Protein 3G87 (pdb70)

InterPro domains:
  IPR001227 Acyl transferase domain superfamily [G3DSA:3.40.366.10] (5-254)
  IPR004410 Malonyl CoA-acyl carrier protein transacylase, FabD-type [TIGR00128] (4-285)
  IPR014043 Acyl transferase domain [PF00698] (4-260)
  IPR014043 Acyl transferase domain [SM00827] (6-341)
  IPR016035 Acyl transferase/acyl hydrolase/lysophospholipase [SSF52151] (4-289)
  IPR016036 Malonyl-CoA ACP transacylase, ACP-binding [SSF55048] (122-188)
  IPR050858 Malonyl CoA-ACP Transacylase/Polyketide Synthase FabD [PTHR42681] (3-287)

B-factor: mean 25.16, std 8.95, range [5.65, 63.91]

Solvent-accessible surface area: 12471 Å² total; per-residue (Å²): 93,142,10,9,0,0,1,0,0,6,69,55,8,41,41,131,40,2,17,24,81,32,1,99,115,25,55,112,38,14,60,63,0,44,89,48,30,68,62,51,0,83,34,7,0,35,72,10,79,161,110,15,9,44,129,18,46,37,3,2,1,0,1,0,0,3,0,0,0,30,25,52,14,57,39,114,97,49,59,69,101,10,56,6,0,0,0,19,13,2,0,0,0,1,0,0,14,11,1,48,2,19,82,12,60,30,0,0,96,0,0,32,87,3,0,64,21,9,22,98,23,163,114,8,0,5,0,30,1,34,72,4,44,76,122,89,0,68,129,20,5,111,107,97,46,13,116,43,11,54,8,0,17,19,16,0,46,18,54,5,5,0,0,0,22,34,99,11,0,47,150,0,81,81,35,4,88,97,143,64,14,161,26,119,108,43,128,32,54,1,1,6,8,12,99,89,3,115,94,11,3,106,44,0,32,60,45,4,155,93,53,107,30,54,72,28,88,37,59,0,0,6,1,38,46,0,116,50,17,112,112,65,111,4,42,81,12,1,6,82,1,2,8,23,53,1,74,0,4,61,0,0,88,53,0,26,52,33,2,72,142,128,70,68,51,10,58,32,25,26,7,15,66,44,66,57,3,67,140,16,9,116,21,0,102,152,50,36,139,149

CATH classification: 3.40.366.10 (+1 more: 3.30.70.250)

Organism: Burkholderia pseudomallei (strain 1710b) (NCBI:txid320372)

Secondary structure (DSSP, 8-state):
--EEEEEE--TT---TT-STTHHHHTHHHHHHHHHHHSS-HHIIIII-TT--TTSHHHHHHHHHHHHHHHHHHHHHHH----SEEEE-TTHHHHHHHHTTSS-HHHHHHHHHHHHHHHHH--SEEEEEEES--HHHHHHHHHHTT-TT-EEEEEEETTEEEEEEEHHHHHHHGGGS-SSS-EEEE-S-SS-TTSGGGHHHHHHHHHHHTTS-PPPPSS-EE-TTTSSB--TT-HHHHHHHGGGS-B-HHHHHHHHHHHHHHTT--EEEEE-SSSSHHHHHHHHHHHSS--

Sequence (290 aa):
SMLNTFMFPGQGSQAKGMGGALFDRFADLTAQADAVLGYSIRALCVDDPRDELGRTQFTQPALYVVNALTYYAKCEDSGETPDFLAGHSLGEFNALLAAGCFDFETGLKLVARRAELMSQARDGAMAAIVNASREQIERTLDEHGLVDTAIANDNTPSQLVISGPAHEIARAEALFQHDRVRYLRLNTSGAFHSKFMRPAQQAFAAHLQSFRLADPAIPVISNVSARPYENGRVSEGLAQQIASPVRWCESIRYLLALAAERGEAIEFTELGHGDVLTRLVHTIRRQTPA

Nearest PDB structures (foldseek):
  3g87-assembly1_A  TM=1.003E+00  e=5.603E-61  Burkholderia pseudomallei 1710b
  3rgi-assembly1_A  TM=9.747E-01  e=1.033E-39  Sorangium cellulosum
  5zk4-assembly2_B  TM=9.556E-01  e=1.161E-39  Sorangium cellulosum
  7agt-assembly2_B  TM=8.453E-01  e=8.637E-20  Mycobacterium tuberculosis variant bovis AF2122/97
  7agr-assembly1_A  TM=8.704E-01  e=2.618E-19  Mycobacterium tuberculosis variant bovis AF2122/97

Structure (mmCIF, N/CA/C/O backbone):
data_3G87
#
_entry.id   3G87
#
_cell.length_a   57.495
_cell.length_b   69.196
_cell.length_c   83.202
_cell.angle_alpha   90.000
_cell.angle_beta   90.000
_cell.angle_gamma   90.000
#
_symmetry.space_group_name_H-M   'P 21 21 21'
#
loop_
_entity.id
_entity.type
_entity.pdbx_description
1 polymer 'Malonyl CoA-acyl carrier protein transacylase'
2 water water
#
loop_
_atom_site.group_PDB
_atom_site.id
_atom_site.type_symbol
_atom_site.label_atom_id
_atom_site.label_alt_id
_atom_site.label_comp_id
_atom_site.label_asym_id
_atom_site.label_entity_id
_atom_site.label_seq_id
_atom_site.pdbx_PDB_ins_code
_atom_site.Cartn_x
_atom_site.Cartn_y
_atom_site.Cartn_z
_atom_site.occupancy
_atom_site.B_iso_or_equiv
_atom_site.auth_seq_id
_atom_site.auth_comp_id
_atom_site.auth_asym_id
_atom_site.auth_atom_id
_atom_site.pdbx_PDB_model_num
ATOM 1 N N . SER A 1 4 ? 52.833 48.403 18.671 1.00 39.28 4 SER A N 1
ATOM 2 C CA . SER A 1 4 ? 52.441 46.990 18.471 1.00 39.28 4 SER A CA 1
ATOM 3 C C . SER A 1 4 ? 51.375 46.690 19.524 1.00 38.83 4 SER A C 1
ATOM 4 O O . SER A 1 4 ? 50.234 47.013 19.282 1.00 39.48 4 SER A O 1
ATOM 7 N N . MET A 1 5 ? 51.729 46.122 20.689 1.00 38.03 5 MET A N 1
ATOM 8 C CA . MET A 1 5 ? 50.800 46.008 21.877 1.00 36.54 5 MET A CA 1
ATOM 9 C C . MET A 1 5 ? 49.698 44.930 21.679 1.00 33.52 5 MET A C 1
ATOM 10 O O . MET A 1 5 ? 50.027 43.753 21.713 1.00 33.44 5 MET A O 1
ATOM 15 N N . LEU A 1 6 ? 48.434 45.294 21.473 1.00 29.96 6 LEU A N 1
ATOM 16 C CA . LEU A 1 6 ? 47.402 44.286 21.120 1.00 26.65 6 LEU A CA 1
ATOM 17 C C . LEU A 1 6 ? 47.717 43.708 19.759 1.00 25.52 6 LEU A C 1
ATOM 18 O O . LEU A 1 6 ? 48.020 44.462 18.854 1.00 25.87 6 LEU A O 1
ATOM 23 N N . ASN A 1 7 ? 47.645 42.383 19.600 1.00 24.34 7 ASN A N 1
ATOM 24 C CA . ASN A 1 7 ? 48.025 41.727 18.336 1.00 21.91 7 ASN A CA 1
ATOM 25 C C . ASN A 1 7 ? 46.841 41.013 17.642 1.00 20.85 7 ASN A C 1
ATOM 26 O O . ASN A 1 7 ? 46.184 40.161 18.246 1.00 20.28 7 ASN A O 1
ATOM 31 N N . THR A 1 8 ? 46.610 41.353 16.401 1.00 18.55 8 THR A N 1
ATOM 32 C CA . THR A 1 8 ? 45.650 40.705 15.552 1.00 17.94 8 THR A CA 1
ATOM 33 C C . THR A 1 8 ? 46.284 39.744 14.560 1.00 17.22 8 THR A C 1
ATOM 34 O O . THR A 1 8 ? 47.034 40.130 13.772 1.00 16.35 8 THR A O 1
ATOM 38 N N . PHE A 1 9 ? 45.962 38.483 14.644 1.00 16.58 9 PHE A N 1
ATOM 39 C CA . PHE A 1 9 ? 46.340 37.529 13.629 1.00 16.39 9 PHE A CA 1
ATOM 40 C C . PHE A 1 9 ? 45.270 37.515 12.534 1.00 16.12 9 PHE A C 1
ATOM 41 O O . PHE A 1 9 ? 44.113 37.457 12.793 1.00 15.86 9 PHE A O 1
ATOM 49 N N . MET A 1 10 ? 45.723 37.615 11.307 1.00 15.26 10 MET A N 1
ATOM 50 C CA . MET A 1 10 ? 44.913 37.696 10.126 1.00 14.96 10 MET A CA 1
ATOM 51 C C . MET A 1 10 ? 45.322 36.733 9.020 1.00 14.80 10 MET A C 1
ATOM 52 O O . MET A 1 10 ? 46.454 36.519 8.800 1.00 15.17 10 MET A O 1
ATOM 57 N N . PHE A 1 11 ? 44.352 36.127 8.380 1.00 14.54 11 PHE A N 1
ATOM 58 C CA . PHE A 1 11 ? 44.540 35.056 7.412 1.00 14.18 11 PHE A CA 1
ATOM 59 C C . PHE A 1 11 ? 43.964 35.373 6.046 1.00 14.74 11 PHE A C 1
ATOM 60 O O . PHE A 1 11 ? 42.860 35.720 5.950 1.00 15.57 11 PHE A O 1
ATOM 68 N N . PRO A 1 12 ? 44.776 35.255 5.013 1.00 14.68 12 PRO A N 1
ATOM 69 C CA . PRO A 1 12 ? 44.369 35.579 3.666 1.00 14.17 12 PRO A CA 1
ATOM 70 C C . PRO A 1 12 ? 43.409 34.571 3.032 1.00 15.05 12 PRO A C 1
ATOM 71 O O . PRO A 1 12 ? 43.290 33.485 3.450 1.00 15.49 12 PRO A O 1
ATOM 75 N N . GLY A 1 13 ? 42.706 35.037 2.037 1.00 15.49 13 GLY A N 1
ATOM 76 C CA . GLY A 1 13 ? 41.829 34.273 1.199 1.00 15.42 13 GLY A CA 1
ATOM 77 C C . GLY A 1 13 ? 42.191 34.167 -0.266 1.00 16.42 13 GLY A C 1
ATOM 78 O O . GLY A 1 13 ? 43.282 34.372 -0.672 1.00 12.84 13 GLY A O 1
ATOM 79 N N . GLN A 1 14 ? 41.188 33.845 -1.050 1.00 17.61 14 GLN A N 1
ATOM 80 C CA . GLN A 1 14 ? 41.304 33.614 -2.483 1.00 20.14 14 GLN A CA 1
ATOM 81 C C . GLN A 1 14 ? 41.985 34.753 -3.221 1.00 20.21 14 GLN A C 1
ATOM 82 O O . GLN A 1 14 ? 41.672 35.891 -3.034 1.00 19.28 14 GLN A O 1
ATOM 88 N N . GLY A 1 15 ? 42.934 34.389 -4.050 1.00 20.17 15 GLY A N 1
ATOM 89 C CA . GLY A 1 15 ? 43.782 35.320 -4.714 1.00 20.35 15 GLY A CA 1
ATOM 90 C C . GLY A 1 15 ? 45.166 35.423 -4.192 1.00 20.85 15 GLY A C 1
ATOM 91 O O . GLY A 1 15 ? 45.991 35.922 -4.856 1.00 21.30 15 GLY A O 1
ATOM 92 N N . SER A 1 16 ? 45.407 34.977 -2.984 1.00 20.20 16 SER A N 1
ATOM 93 C CA . SER A 1 16 ? 46.728 35.090 -2.390 1.00 20.28 16 SER A CA 1
ATOM 94 C C . SER A 1 16 ? 47.574 33.859 -2.593 1.00 19.51 16 SER A C 1
ATOM 95 O O . SER A 1 16 ? 48.718 33.868 -2.303 1.00 19.79 16 SER A O 1
ATOM 98 N N . GLN A 1 17 ? 46.972 32.809 -3.090 1.00 19.42 17 GLN A N 1
ATOM 99 C CA . GLN A 1 17 ? 47.682 31.518 -3.257 1.00 18.83 17 GLN A CA 1
ATOM 100 C C . GLN A 1 17 ? 48.646 31.621 -4.435 1.00 19.00 17 GLN A C 1
ATOM 101 O O . GLN A 1 17 ? 48.449 32.444 -5.320 1.00 20.14 17 GLN A O 1
ATOM 107 N N . ALA A 1 18 ? 49.671 30.782 -4.457 1.00 18.16 18 ALA A N 1
ATOM 108 C CA . ALA A 1 18 ? 50.685 30.794 -5.519 1.00 17.83 18 ALA A CA 1
ATOM 109 C C . ALA A 1 18 ? 51.434 29.476 -5.407 1.00 18.38 18 ALA A C 1
ATOM 110 O O . ALA A 1 18 ? 51.680 28.984 -4.294 1.00 18.39 18 ALA A O 1
ATOM 112 N N . LYS A 1 19 ? 51.847 28.919 -6.528 1.00 18.97 19 LYS A N 1
ATOM 113 C CA . LYS A 1 19 ? 52.609 27.675 -6.507 1.00 19.81 19 LYS A CA 1
ATOM 114 C C . LYS A 1 19 ? 53.880 27.950 -5.667 1.00 19.85 19 LYS A C 1
ATOM 115 O O . LYS A 1 19 ? 54.561 28.944 -5.911 1.00 21.29 19 LYS A O 1
ATOM 121 N N . GLY A 1 20 ? 54.179 27.093 -4.694 1.00 19.09 20 GLY A N 1
ATOM 122 C CA . GLY A 1 20 ? 55.383 27.210 -3.872 1.00 17.84 20 GLY A CA 1
ATOM 123 C C . GLY A 1 20 ? 54.979 27.537 -2.432 1.00 19.00 20 GLY A C 1
ATOM 124 O O . GLY A 1 20 ? 55.786 27.400 -1.500 1.00 19.13 20 GLY A O 1
ATOM 125 N N . MET A 1 21 ? 53.715 27.927 -2.237 1.00 18.08 21 MET A N 1
ATOM 126 C CA . MET A 1 21 ? 53.193 28.241 -0.911 1.00 18.08 21 MET A CA 1
ATOM 127 C C . MET A 1 21 ? 53.293 27.034 0.045 1.00 18.18 21 MET A C 1
ATOM 128 O O . MET A 1 21 ? 53.125 25.858 -0.356 1.00 18.19 21 MET A O 1
ATOM 133 N N . GLY A 1 22 ? 53.504 27.317 1.290 1.00 17.93 22 GLY A N 1
ATOM 134 C CA . GLY A 1 22 ? 53.707 26.263 2.232 1.00 20.44 22 GLY A CA 1
ATOM 135 C C . GLY A 1 22 ? 55.148 25.877 2.367 1.00 20.40 22 GLY A C 1
ATOM 136 O O . GLY A 1 22 ? 55.697 26.127 3.347 1.00 21.30 22 GLY A O 1
ATOM 137 N N . GLY A 1 23 ? 55.727 25.263 1.358 1.00 21.01 23 GLY A N 1
ATOM 138 C CA . GLY A 1 23 ? 57.136 24.954 1.352 1.00 21.71 23 GLY A CA 1
ATOM 139 C C . GLY A 1 23 ? 57.532 23.875 2.323 1.00 22.06 23 GLY A C 1
ATOM 140 O O . GLY A 1 23 ? 57.001 22.834 2.300 1.00 20.80 23 GLY A O 1
ATOM 141 N N . ALA A 1 24 ? 58.445 24.183 3.208 1.00 22.60 24 ALA A N 1
ATOM 142 C CA . ALA A 1 24 ? 58.963 23.221 4.141 1.00 23.06 24 ALA A CA 1
ATOM 143 C C . ALA A 1 24 ? 58.085 23.007 5.344 1.00 23.40 24 ALA A C 1
ATOM 144 O O . ALA A 1 24 ? 58.235 22.060 6.031 1.00 23.26 24 ALA A O 1
ATOM 146 N N . LEU A 1 25 ? 57.127 23.895 5.547 1.00 23.15 25 LEU A N 1
ATOM 147 C CA . LEU A 1 25 ? 56.097 23.711 6.539 1.00 22.12 25 LEU A CA 1
ATOM 148 C C . LEU A 1 25 ? 55.368 22.407 6.448 1.00 21.48 25 LEU A C 1
ATOM 149 O O . LEU A 1 25 ? 54.944 21.929 7.421 1.00 22.30 25 LEU A O 1
ATOM 154 N N . PHE A 1 26 ? 55.203 21.857 5.269 1.00 19.94 26 PHE A N 1
ATOM 155 C CA . PHE A 1 26 ? 54.492 20.609 5.117 1.00 20.32 26 PHE A CA 1
ATOM 156 C C . PHE A 1 26 ? 55.146 19.427 5.781 1.00 20.65 26 PHE A C 1
ATOM 157 O O . PHE A 1 26 ? 54.510 18.659 6.361 1.00 21.95 26 PHE A O 1
ATOM 165 N N . ASP A 1 27 ? 56.426 19.290 5.629 1.00 20.97 27 ASP A N 1
ATOM 166 C CA . ASP A 1 27 ? 57.208 18.256 6.298 1.00 22.20 27 ASP A CA 1
ATOM 167 C C . ASP A 1 27 ? 57.436 18.592 7.774 1.00 22.81 27 ASP A C 1
ATOM 168 O O . ASP A 1 27 ? 57.474 17.675 8.587 1.00 24.54 27 ASP A O 1
ATOM 173 N N . ARG A 1 28 ? 57.610 19.877 8.128 1.00 21.53 28 ARG A N 1
ATOM 174 C CA . ARG A 1 28 ? 57.695 20.242 9.533 1.00 21.12 28 ARG A CA 1
ATOM 175 C C . ARG A 1 28 ? 56.483 19.738 10.279 1.00 20.56 28 ARG A C 1
ATOM 176 O O . ARG A 1 28 ? 56.623 19.224 11.393 1.00 21.10 28 ARG A O 1
ATOM 184 N N . PHE A 1 29 ? 55.308 19.857 9.656 1.00 19.50 29 PHE A N 1
ATOM 185 C CA . PHE A 1 29 ? 54.034 19.450 10.264 1.00 19.72 29 PHE A CA 1
ATOM 186 C C . PHE A 1 29 ? 53.541 18.181 9.593 1.00 19.99 29 PHE A C 1
ATOM 187 O O . PHE A 1 29 ? 52.390 18.066 9.189 1.00 21.06 29 PHE A O 1
ATOM 195 N N . ALA A 1 30 ? 54.438 17.207 9.512 1.00 19.87 30 ALA A N 1
ATOM 196 C CA . ALA A 1 30 ? 54.219 16.008 8.720 1.00 19.93 30 ALA A CA 1
ATOM 197 C C . ALA A 1 30 ? 52.928 15.306 9.102 1.00 19.69 30 ALA A C 1
ATOM 198 O O . ALA A 1 30 ? 52.264 14.782 8.231 1.00 18.57 30 ALA A O 1
ATOM 200 N N . ASP A 1 31 ? 52.582 15.287 10.391 1.00 20.74 31 ASP A N 1
ATOM 201 C CA . ASP A 1 31 ? 51.306 14.665 10.837 1.00 22.64 31 ASP A CA 1
ATOM 202 C C . ASP A 1 31 ? 50.035 15.458 10.426 1.00 22.03 31 ASP A C 1
ATOM 203 O O . ASP A 1 31 ? 49.082 14.861 9.951 1.00 23.74 31 ASP A O 1
ATOM 208 N N . LEU A 1 32 ? 50.022 16.782 10.597 1.00 21.09 32 LEU A N 1
ATOM 209 C CA . LEU A 1 32 ? 48.931 17.606 10.095 1.00 20.76 32 LEU A CA 1
ATOM 210 C C . LEU A 1 32 ? 48.806 17.366 8.589 1.00 20.55 32 LEU A C 1
ATOM 211 O O . LEU A 1 32 ? 47.718 17.074 8.104 1.00 21.29 32 LEU A O 1
ATOM 216 N N . THR A 1 33 ? 49.931 17.397 7.861 1.00 19.64 33 THR A N 1
ATOM 217 C CA . THR A 1 33 ? 49.898 17.136 6.423 1.00 18.96 33 THR A CA 1
ATOM 218 C C . THR A 1 33 ? 49.246 15.806 6.044 1.00 19.60 33 THR A C 1
ATOM 219 O O . THR A 1 33 ? 48.375 15.769 5.160 1.00 20.50 33 THR A O 1
ATOM 223 N N . ALA A 1 34 ? 49.616 14.721 6.720 1.00 19.78 34 ALA A N 1
ATOM 224 C CA . ALA A 1 34 ? 48.999 13.420 6.451 1.00 20.47 34 ALA A CA 1
ATOM 225 C C . ALA A 1 34 ? 47.528 13.446 6.811 1.00 21.13 34 ALA A C 1
ATOM 226 O O . ALA A 1 34 ? 46.731 12.808 6.118 1.00 21.41 34 ALA A O 1
ATOM 228 N N . GLN A 1 35 ? 47.163 14.157 7.892 1.00 21.02 35 GLN A N 1
ATOM 229 C CA . GLN A 1 35 ? 45.750 14.317 8.209 1.00 21.76 35 GLN A CA 1
ATOM 230 C C . GLN A 1 35 ? 45.005 15.013 7.073 1.00 21.54 35 GLN A C 1
ATOM 231 O O . GLN A 1 35 ? 43.850 14.692 6.793 1.00 21.36 35 GLN A O 1
ATOM 237 N N . ALA A 1 36 ? 45.652 15.993 6.450 1.00 21.08 36 ALA A N 1
ATOM 238 C CA . ALA A 1 36 ? 44.988 16.756 5.397 1.00 20.83 36 ALA A CA 1
ATOM 239 C C . ALA A 1 36 ? 44.864 15.889 4.139 1.00 21.02 36 ALA A C 1
ATOM 240 O O . ALA A 1 36 ? 43.800 15.877 3.532 1.00 20.10 36 ALA A O 1
ATOM 242 N N . ASP A 1 37 ? 45.929 15.162 3.750 1.00 21.87 37 ASP A N 1
ATOM 243 C CA . ASP A 1 37 ? 45.791 14.242 2.599 1.00 22.78 37 ASP A CA 1
ATOM 244 C C . ASP A 1 37 ? 44.678 13.231 2.841 1.00 22.66 37 ASP A C 1
ATOM 245 O O . ASP A 1 37 ? 43.959 12.883 1.909 1.00 23.75 37 ASP A O 1
ATOM 250 N N . ALA A 1 38 ? 44.515 12.733 4.063 1.00 22.08 38 ALA A N 1
ATOM 251 C CA . ALA A 1 38 ? 43.458 11.723 4.244 1.00 21.97 38 ALA A CA 1
ATOM 252 C C . ALA A 1 38 ? 42.050 12.318 4.139 1.00 22.73 38 ALA A C 1
ATOM 253 O O . ALA A 1 38 ? 41.100 11.620 3.765 1.00 22.86 38 ALA A O 1
ATOM 255 N N . VAL A 1 39 ? 41.898 13.610 4.464 1.00 22.65 39 VAL A N 1
ATOM 256 C CA . VAL A 1 39 ? 40.585 14.225 4.461 1.00 22.74 39 VAL A CA 1
ATOM 257 C C . VAL A 1 39 ? 40.183 14.517 3.010 1.00 23.58 39 VAL A C 1
ATOM 258 O O . VAL A 1 39 ? 39.023 14.339 2.573 1.00 22.63 39 VAL A O 1
ATOM 262 N N . LEU A 1 40 ? 41.199 14.924 2.256 1.00 23.87 40 LEU A N 1
ATOM 263 C CA . LEU A 1 40 ? 41.054 15.468 0.935 1.00 23.98 40 LEU A CA 1
ATOM 264 C C . LEU A 1 40 ? 41.148 14.404 -0.157 1.00 24.56 40 LEU A C 1
ATOM 265 O O . LEU A 1 40 ? 40.496 14.540 -1.211 1.00 24.91 40 LEU A O 1
ATOM 270 N N . GLY A 1 41 ? 41.922 13.344 0.095 1.00 23.25 41 GLY A N 1
ATOM 271 C CA . GLY A 1 41 ? 42.074 12.280 -0.882 1.00 24.09 41 GLY A CA 1
ATOM 272 C C . GLY A 1 41 ? 43.093 12.635 -1.960 1.00 24.06 41 GLY A C 1
ATOM 273 O O . GLY A 1 41 ? 43.116 12.016 -3.011 1.00 24.40 41 GLY A O 1
ATOM 274 N N . TYR A 1 42 ? 43.964 13.615 -1.697 1.00 23.19 42 TYR A N 1
ATOM 275 C CA . TYR A 1 42 ? 45.096 13.905 -2.588 1.00 21.62 42 TYR A CA 1
ATOM 276 C C . TYR A 1 42 ? 46.196 14.576 -1.790 1.00 22.03 42 TYR A C 1
ATOM 277 O O . TYR A 1 42 ? 45.987 14.930 -0.617 1.00 23.37 42 TYR A O 1
ATOM 286 N N . SER A 1 43 ? 47.370 14.761 -2.383 1.00 20.61 43 SER A N 1
ATOM 287 C CA . SER A 1 43 ? 48.473 15.335 -1.627 1.00 19.14 43 SER A CA 1
ATOM 288 C C . SER A 1 43 ? 48.338 16.847 -1.565 1.00 18.08 43 SER A C 1
ATOM 289 O O . SER A 1 43 ? 48.330 17.503 -2.589 1.00 17.75 43 SER A O 1
ATOM 292 N N . ILE A 1 44 ? 48.220 17.390 -0.363 1.00 17.00 44 ILE A N 1
ATOM 293 C CA . ILE A 1 44 ? 48.103 18.810 -0.193 1.00 16.05 44 ILE A CA 1
ATOM 294 C C . ILE A 1 44 ? 49.438 19.487 -0.545 1.00 16.55 44 ILE A C 1
ATOM 295 O O . ILE A 1 44 ? 49.480 20.624 -1.044 1.00 15.67 44 ILE A O 1
ATOM 300 N N . ARG A 1 45 ? 50.542 18.768 -0.297 1.00 17.00 45 ARG A N 1
ATOM 301 C CA . ARG A 1 45 ? 51.873 19.357 -0.487 1.00 16.98 45 ARG A CA 1
ATOM 302 C C . ARG A 1 45 ? 52.153 19.484 -1.971 1.00 17.20 45 ARG A C 1
ATOM 303 O O . ARG A 1 45 ? 52.710 20.481 -2.406 1.00 16.75 45 ARG A O 1
ATOM 311 N N . ALA A 1 46 ? 51.790 18.448 -2.731 1.00 18.19 46 ALA A N 1
ATOM 312 C CA . ALA A 1 46 ? 51.967 18.449 -4.170 1.00 18.41 46 ALA A CA 1
ATOM 313 C C . ALA A 1 46 ? 51.156 19.607 -4.767 1.00 18.81 46 ALA A C 1
ATOM 314 O O . ALA A 1 46 ? 51.675 20.374 -5.569 1.00 19.44 46 ALA A O 1
ATOM 316 N N . LEU A 1 47 ? 49.900 19.745 -4.362 1.00 18.23 47 LEU A N 1
ATOM 317 C CA . LEU A 1 47 ? 49.021 20.763 -4.943 1.00 17.78 47 LEU A CA 1
ATOM 318 C C . LEU A 1 47 ? 49.638 22.139 -4.713 1.00 18.49 47 LEU A C 1
ATOM 319 O O . LEU A 1 47 ? 49.663 22.990 -5.629 1.00 18.48 47 LEU A O 1
ATOM 324 N N . CYS A 1 48 ? 50.158 22.344 -3.487 1.00 19.17 48 CYS A N 1
ATOM 325 C CA . CYS A 1 48 ? 50.756 23.637 -3.066 1.00 19.53 48 CYS A CA 1
ATOM 326 C C . CYS A 1 48 ? 52.169 24.011 -3.603 1.00 20.40 48 CYS A C 1
ATOM 327 O O . CYS A 1 48 ? 52.416 25.177 -4.095 1.00 19.74 48 CYS A O 1
ATOM 330 N N . VAL A 1 49 ? 53.095 23.048 -3.502 1.00 21.93 49 VAL A N 1
ATOM 331 C CA . VAL A 1 49 ? 54.511 23.295 -3.833 1.00 22.86 49 VAL A CA 1
ATOM 332 C C . VAL A 1 49 ? 54.741 23.115 -5.336 1.00 24.23 49 VAL A C 1
ATOM 333 O O . VAL A 1 49 ? 55.318 23.999 -5.973 1.00 24.88 49 VAL A O 1
ATOM 337 N N . ASP A 1 50 ? 54.235 22.020 -5.898 1.00 24.27 50 ASP A N 1
ATOM 338 C CA . ASP A 1 50 ? 54.457 21.684 -7.304 1.00 26.21 50 ASP A CA 1
ATOM 339 C C . ASP A 1 50 ? 53.313 22.113 -8.251 1.00 27.35 50 ASP A C 1
ATOM 340 O O . ASP A 1 50 ? 53.584 22.472 -9.401 1.00 27.63 50 ASP A O 1
ATOM 345 N N . ASP A 1 51 ? 52.052 22.059 -7.783 1.00 27.64 51 ASP A N 1
ATOM 346 C CA . ASP A 1 51 ? 50.860 22.294 -8.608 1.00 28.39 51 ASP A CA 1
ATOM 347 C C . ASP A 1 51 ? 50.886 21.741 -10.049 1.00 29.53 51 ASP A C 1
ATOM 348 O O . ASP A 1 51 ? 50.680 22.504 -10.986 1.00 29.17 51 ASP A O 1
ATOM 353 N N . PRO A 1 52 ? 51.059 20.459 -10.238 1.00 30.14 52 PRO A N 1
ATOM 354 C CA . PRO A 1 52 ? 51.212 19.895 -11.556 1.00 31.06 52 PRO A CA 1
ATOM 355 C C . PRO A 1 52 ? 50.079 20.040 -12.552 1.00 30.73 52 PRO A C 1
ATOM 356 O O . PRO A 1 52 ? 50.385 20.185 -13.661 1.00 30.04 52 PRO A O 1
ATOM 360 N N . ARG A 1 53 ? 48.830 20.034 -12.146 1.00 30.22 53 ARG A N 1
ATOM 361 C CA . ARG A 1 53 ? 47.719 20.186 -13.036 1.00 30.11 53 ARG A CA 1
ATOM 362 C C . ARG A 1 53 ? 47.159 21.596 -13.014 1.00 30.31 53 ARG A C 1
ATOM 363 O O . ARG A 1 53 ? 46.074 21.834 -13.426 1.00 29.92 53 ARG A O 1
ATOM 371 N N . ASP A 1 54 ? 47.947 22.524 -12.524 1.00 30.33 54 ASP A N 1
ATOM 372 C CA . ASP A 1 54 ? 47.558 23.896 -12.487 1.00 30.30 54 ASP A CA 1
ATOM 373 C C . ASP A 1 54 ? 46.170 24.103 -11.906 1.00 29.34 54 ASP A C 1
ATOM 374 O O . ASP A 1 54 ? 45.317 24.660 -12.496 1.00 28.99 54 ASP A O 1
ATOM 379 N N . GLU A 1 55 ? 46.016 23.609 -10.698 1.00 29.24 55 GLU A N 1
ATOM 380 C CA . GLU A 1 55 ? 44.771 23.462 -9.987 1.00 28.89 55 GLU A CA 1
ATOM 381 C C . GLU A 1 55 ? 44.542 24.524 -8.952 1.00 27.66 55 GLU A C 1
ATOM 382 O O . GLU A 1 55 ? 43.442 24.747 -8.590 1.00 28.21 55 GLU A O 1
ATOM 388 N N . LEU A 1 56 ? 45.594 25.183 -8.511 1.00 26.38 56 LEU A N 1
ATOM 389 C CA . LEU A 1 56 ? 45.533 26.166 -7.448 1.00 25.32 56 LEU A CA 1
ATOM 390 C C . LEU A 1 56 ? 44.507 27.279 -7.645 1.00 25.90 56 LEU A C 1
ATOM 391 O O . LEU A 1 56 ? 43.921 27.714 -6.713 1.00 26.10 56 LEU A O 1
ATOM 396 N N . GLY A 1 57 ? 44.281 27.695 -8.873 1.00 25.12 57 GLY A N 1
ATOM 397 C CA . GLY A 1 57 ? 43.292 28.718 -9.164 1.00 24.67 57 GLY A CA 1
ATOM 398 C C . GLY A 1 57 ? 41.811 28.309 -9.281 1.00 25.10 57 GLY A C 1
ATOM 399 O O . GLY A 1 57 ? 40.892 29.172 -9.462 1.00 24.46 57 GLY A O 1
ATOM 400 N N . ARG A 1 58 ? 41.540 27.007 -9.203 1.00 24.20 58 ARG A N 1
ATOM 401 C CA . ARG A 1 58 ? 40.139 26.541 -9.266 1.00 22.95 58 ARG A CA 1
ATOM 402 C C . ARG A 1 58 ? 39.636 26.375 -7.832 1.00 22.52 58 ARG A C 1
ATOM 403 O O . ARG A 1 58 ? 40.266 25.696 -7.039 1.00 23.44 58 ARG A O 1
ATOM 411 N N . THR A 1 59 ? 38.533 27.028 -7.484 1.00 22.07 59 THR A N 1
ATOM 412 C CA . THR A 1 59 ? 38.118 27.244 -6.066 1.00 21.09 59 THR A CA 1
ATOM 413 C C . THR A 1 59 ? 38.028 25.938 -5.230 1.00 20.01 59 THR A C 1
ATOM 414 O O . THR A 1 59 ? 38.212 25.954 -4.046 1.00 17.96 59 THR A O 1
ATOM 418 N N . GLN A 1 60 ? 37.776 24.794 -5.850 1.00 20.61 60 GLN A N 1
ATOM 419 C CA . GLN A 1 60 ? 37.635 23.589 -5.034 1.00 21.10 60 GLN A CA 1
ATOM 420 C C . GLN A 1 60 ? 38.988 23.191 -4.491 1.00 20.07 60 GLN A C 1
ATOM 421 O O . GLN A 1 60 ? 39.060 22.532 -3.501 1.00 19.66 60 GLN A O 1
ATOM 427 N N . PHE A 1 61 ? 40.056 23.665 -5.124 1.00 19.58 61 PHE A N 1
ATOM 428 C CA . PHE A 1 61 ? 41.425 23.394 -4.670 1.00 19.61 61 PHE A CA 1
ATOM 429 C C . PHE A 1 61 ? 42.065 24.601 -3.971 1.00 19.25 61 PHE A C 1
ATOM 430 O O . PHE A 1 61 ? 42.734 24.465 -2.953 1.00 20.13 61 PHE A O 1
ATOM 438 N N . THR A 1 62 ? 41.863 25.772 -4.487 1.00 18.17 62 THR A N 1
ATOM 439 C CA . THR A 1 62 ? 42.354 26.970 -3.847 1.00 18.02 62 THR A CA 1
ATOM 440 C C . THR A 1 62 ? 42.095 27.053 -2.348 1.00 17.34 62 THR A C 1
ATOM 441 O O . THR A 1 62 ? 42.930 27.453 -1.600 1.00 17.28 62 THR A O 1
ATOM 445 N N . GLN A 1 63 ? 40.896 26.672 -1.966 1.00 17.12 63 GLN A N 1
ATOM 446 C CA . GLN A 1 63 ? 40.388 26.842 -0.629 1.00 17.41 63 GLN A CA 1
ATOM 447 C C . GLN A 1 63 ? 41.035 25.934 0.416 1.00 17.87 63 GLN A C 1
ATOM 448 O O . GLN A 1 63 ? 41.477 26.425 1.415 1.00 19.07 63 GLN A O 1
ATOM 454 N N . PRO A 1 64 ? 41.133 24.639 0.137 1.00 17.65 64 PRO A N 1
ATOM 455 C CA . PRO A 1 64 ? 41.897 23.760 0.992 1.00 17.65 64 PRO A CA 1
ATOM 456 C C . PRO A 1 64 ? 43.349 24.116 1.033 1.00 17.11 64 PRO A C 1
ATOM 457 O O . PRO A 1 64 ? 43.886 24.003 2.069 1.00 16.98 64 PRO A O 1
ATOM 461 N N . ALA A 1 65 ? 43.916 24.556 -0.076 1.00 16.57 65 ALA A N 1
ATOM 462 C CA . ALA A 1 65 ? 45.307 25.037 -0.150 1.00 15.73 65 ALA A CA 1
ATOM 463 C C . ALA A 1 65 ? 45.570 26.198 0.781 1.00 15.02 65 ALA A C 1
ATOM 464 O O . ALA A 1 65 ? 46.503 26.167 1.574 1.00 14.85 65 ALA A O 1
ATOM 466 N N . LEU A 1 66 ? 44.755 27.234 0.677 1.00 14.72 66 LEU A N 1
ATOM 467 C CA . LEU A 1 66 ? 44.842 28.377 1.580 1.00 14.63 66 LEU A CA 1
ATOM 468 C C . LEU A 1 66 ? 44.742 27.986 3.039 1.00 14.79 66 LEU A C 1
ATOM 469 O O . LEU A 1 66 ? 45.606 28.350 3.843 1.00 15.08 66 LEU A O 1
ATOM 474 N N . TYR A 1 67 ? 43.711 27.218 3.365 1.00 15.04 67 TYR A N 1
ATOM 475 C CA . TYR A 1 67 ? 43.435 26.840 4.735 1.00 16.13 67 TYR A CA 1
ATOM 476 C C . TYR A 1 67 ? 44.621 26.147 5.374 1.00 16.61 67 TYR A C 1
ATOM 477 O O . TYR A 1 67 ? 45.000 26.480 6.503 1.00 16.82 67 TYR A O 1
ATOM 486 N N . VAL A 1 68 ? 45.187 25.171 4.675 1.00 16.07 68 VAL A N 1
ATOM 487 C CA . VAL A 1 68 ? 46.255 24.361 5.271 1.00 16.14 68 VAL A CA 1
ATOM 488 C C . VAL A 1 68 ? 47.529 25.199 5.378 1.00 16.48 68 VAL A C 1
ATOM 489 O O . VAL A 1 68 ? 48.227 25.188 6.403 1.00 16.51 68 VAL A O 1
ATOM 493 N N . VAL A 1 69 ? 47.820 25.966 4.329 1.00 15.69 69 VAL A N 1
ATOM 494 C CA . VAL A 1 69 ? 48.958 26.857 4.402 1.00 14.28 69 VAL A CA 1
ATOM 495 C C . VAL A 1 69 ? 48.775 27.924 5.483 1.00 15.35 69 VAL A C 1
ATOM 496 O O . VAL A 1 69 ? 49.705 28.156 6.316 1.00 15.48 69 VAL A O 1
ATOM 500 N N . ASN A 1 70 ? 47.603 28.541 5.540 1.00 14.57 70 ASN A N 1
ATOM 501 C CA . ASN A 1 70 ? 47.383 29.505 6.597 1.00 15.03 70 ASN A CA 1
ATOM 502 C C . ASN A 1 70 ? 47.587 28.830 7.957 1.00 15.66 70 ASN A C 1
ATOM 503 O O . ASN A 1 70 ? 48.247 29.377 8.829 1.00 16.92 70 ASN A O 1
ATOM 508 N N . ALA A 1 71 ? 46.984 27.670 8.171 1.00 15.40 71 ALA A N 1
ATOM 509 C CA . ALA A 1 71 ? 47.131 26.963 9.449 1.00 16.01 71 ALA A CA 1
ATOM 510 C C . ALA A 1 71 ? 48.573 26.644 9.829 1.00 16.94 71 ALA A C 1
ATOM 511 O O . ALA A 1 71 ? 48.989 26.847 10.959 1.00 18.22 71 ALA A O 1
ATOM 513 N N . LEU A 1 72 ? 49.328 26.077 8.909 1.00 17.36 72 LEU A N 1
ATOM 514 C CA . LEU A 1 72 ? 50.677 25.653 9.221 1.00 17.43 72 LEU A CA 1
ATOM 515 C C . LEU A 1 72 ? 51.536 26.855 9.568 1.00 18.02 72 LEU A C 1
ATOM 516 O O . LEU A 1 72 ? 52.261 26.835 10.575 1.00 19.27 72 LEU A O 1
ATOM 521 N N . THR A 1 73 ? 51.410 27.916 8.771 1.00 18.02 73 THR A N 1
ATOM 522 C CA . THR A 1 73 ? 52.060 29.189 9.052 1.00 18.67 73 THR A CA 1
ATOM 523 C C . THR A 1 73 ? 51.677 29.672 10.440 1.00 18.50 73 THR A C 1
ATOM 524 O O . THR A 1 73 ? 52.556 30.067 11.208 1.00 19.68 73 THR A O 1
ATOM 528 N N . TYR A 1 74 ? 50.391 29.598 10.773 1.00 17.70 74 TYR A N 1
ATOM 529 C CA . TYR A 1 74 ? 49.935 29.961 12.109 1.00 18.18 74 TYR A CA 1
ATOM 530 C C . TYR A 1 74 ? 50.603 29.107 13.229 1.00 18.48 74 TYR A C 1
ATOM 531 O O . TYR A 1 74 ? 51.121 29.650 14.203 1.00 19.07 74 TYR A O 1
ATOM 540 N N . TYR A 1 75 ? 50.599 27.780 13.090 1.00 18.16 75 TYR A N 1
ATOM 541 C CA . TYR A 1 75 ? 51.357 26.925 14.015 1.00 17.91 75 TYR A CA 1
ATOM 542 C C . TYR A 1 75 ? 52.861 27.216 14.054 1.00 18.07 75 TYR A C 1
ATOM 543 O O . TYR A 1 75 ? 53.421 27.278 15.133 1.00 17.94 75 TYR A O 1
ATOM 552 N N . ALA A 1 76 ? 53.501 27.447 12.911 1.00 17.82 76 ALA A N 1
ATOM 553 C CA . ALA A 1 76 ? 54.907 27.851 12.959 1.00 19.38 76 ALA A CA 1
ATOM 554 C C . ALA A 1 76 ? 55.072 29.139 13.794 1.00 19.86 76 ALA A C 1
ATOM 555 O O . ALA A 1 76 ? 55.907 29.234 14.672 1.00 20.39 76 ALA A O 1
ATOM 557 N N . LYS A 1 77 ? 54.281 30.147 13.474 1.00 20.93 77 LYS A N 1
ATOM 558 C CA . LYS A 1 77 ? 54.328 31.373 14.192 1.00 21.06 77 LYS A CA 1
ATOM 559 C C . LYS A 1 77 ? 54.137 31.162 15.691 1.00 21.37 77 LYS A C 1
ATOM 560 O O . LYS A 1 77 ? 54.869 31.738 16.478 1.00 22.54 77 LYS A O 1
ATOM 566 N N . CYS A 1 78 ? 53.179 30.379 16.126 1.00 21.64 78 CYS A N 1
ATOM 567 C CA . CYS A 1 78 ? 52.939 30.212 17.540 1.00 23.00 78 CYS A CA 1
ATOM 568 C C . CYS A 1 78 ? 54.098 29.629 18.303 1.00 23.03 78 CYS A C 1
ATOM 569 O O . CYS A 1 78 ? 54.477 30.119 19.308 1.00 23.19 78 CYS A O 1
ATOM 572 N N . GLU A 1 79 ? 54.663 28.584 17.753 1.00 23.87 79 GLU A N 1
ATOM 573 C CA . GLU A 1 79 ? 55.805 27.896 18.306 1.00 23.94 79 GLU A CA 1
ATOM 574 C C . GLU A 1 79 ? 57.092 28.706 18.338 1.00 23.60 79 GLU A C 1
ATOM 575 O O . GLU A 1 79 ? 57.764 28.659 19.275 1.00 24.29 79 GLU A O 1
ATOM 581 N N . ASP A 1 80 ? 57.395 29.435 17.299 1.00 23.66 80 ASP A N 1
ATOM 582 C CA . ASP A 1 80 ? 58.649 30.078 17.174 1.00 24.61 80 ASP A CA 1
ATOM 583 C C . ASP A 1 80 ? 58.667 31.412 17.870 1.00 25.45 80 ASP A C 1
ATOM 584 O O . ASP A 1 80 ? 59.566 31.714 18.541 1.00 26.49 80 ASP A O 1
ATOM 589 N N . SER A 1 81 ?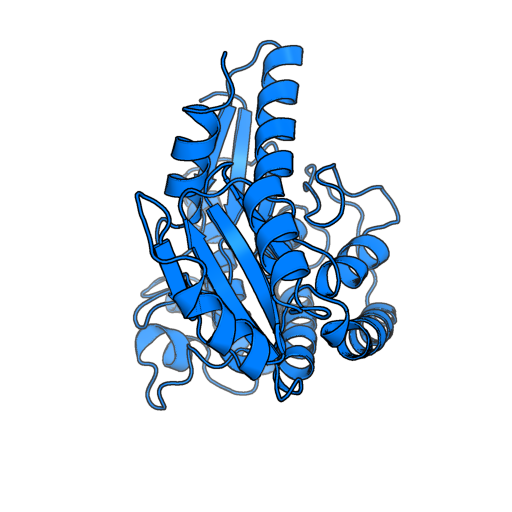 57.612 32.163 17.733 1.00 26.17 81 SER A N 1
ATOM 590 C CA . SER A 1 81 ? 57.536 33.509 18.221 1.00 26.51 81 SER A CA 1
ATOM 591 C C . SER A 1 81 ? 57.061 33.528 19.641 1.00 27.22 81 SER A C 1
ATOM 592 O O . SER A 1 81 ? 57.382 34.414 20.332 1.00 28.13 81 SER A O 1
ATOM 595 N N . GLY A 1 82 ? 56.282 32.557 20.047 1.00 27.72 82 GLY A N 1
ATOM 596 C CA . GLY A 1 82 ? 55.615 32.587 21.319 1.00 28.48 82 GLY A CA 1
ATOM 597 C C . GLY A 1 82 ? 54.377 33.449 21.458 1.00 29.19 82 GLY A C 1
ATOM 598 O O . GLY A 1 82 ? 53.780 33.461 22.476 1.00 28.73 82 GLY A O 1
ATOM 599 N N . GLU A 1 83 ? 53.997 34.179 20.432 1.00 28.99 83 GLU A N 1
ATOM 600 C CA . GLU A 1 83 ? 52.911 35.131 20.524 1.00 28.46 83 GLU A CA 1
ATOM 601 C C . GLU A 1 83 ? 51.538 34.555 20.466 1.00 27.78 83 GLU A C 1
ATOM 602 O O . GLU A 1 83 ? 51.340 33.582 19.848 1.00 27.54 83 GLU A O 1
ATOM 608 N N . THR A 1 84 ? 50.592 35.183 21.131 1.00 27.04 84 THR A N 1
ATOM 609 C CA . THR A 1 84 ? 49.204 34.796 21.076 1.00 26.45 84 THR A CA 1
ATOM 610 C C . THR A 1 84 ? 48.393 35.965 20.613 1.00 25.84 84 THR A C 1
ATOM 611 O O . THR A 1 84 ? 48.652 37.068 20.972 1.00 26.84 84 THR A O 1
ATOM 615 N N . PRO A 1 85 ? 47.394 35.720 19.815 1.00 24.07 85 PRO A N 1
ATOM 616 C CA . PRO A 1 85 ? 46.584 36.800 19.297 1.00 23.30 85 PRO A CA 1
ATOM 617 C C . PRO A 1 85 ? 45.605 37.352 20.327 1.00 22.80 85 PRO A C 1
ATOM 618 O O . PRO A 1 85 ? 45.163 36.634 21.135 1.00 23.65 85 PRO A O 1
ATOM 622 N N . ASP A 1 86 ? 45.308 38.626 20.270 1.00 21.59 86 ASP A N 1
ATOM 623 C CA . ASP A 1 86 ? 44.284 39.224 21.070 1.00 20.84 86 ASP A CA 1
ATOM 624 C C . ASP A 1 86 ? 43.043 39.295 20.250 1.00 20.39 86 ASP A C 1
ATOM 625 O O . ASP A 1 86 ? 42.005 39.497 20.777 1.00 21.00 86 ASP A O 1
ATOM 630 N N . PHE A 1 87 ? 43.164 39.128 18.948 1.00 19.88 87 PHE A N 1
ATOM 631 C CA . PHE A 1 87 ? 42.050 39.336 18.043 1.00 19.15 87 PHE A CA 1
ATOM 632 C C . PHE A 1 87 ? 42.288 38.543 16.800 1.00 18.30 87 PHE A C 1
ATOM 633 O O . PHE A 1 87 ? 43.385 38.395 16.385 1.00 16.36 87 PHE A O 1
ATOM 641 N N . LEU A 1 88 ? 41.232 38.030 16.214 1.00 18.21 88 LEU A N 1
ATOM 642 C CA . LEU A 1 88 ? 41.372 37.218 14.995 1.00 17.97 88 LEU A CA 1
ATOM 643 C C . LEU A 1 88 ? 40.401 37.687 13.875 1.00 17.68 88 LEU A C 1
ATOM 644 O O . LEU A 1 88 ? 39.229 38.024 14.148 1.00 17.50 88 LEU A O 1
ATOM 649 N N . ALA A 1 89 ? 40.901 37.715 12.634 1.00 16.23 89 ALA A N 1
ATOM 650 C CA . ALA A 1 89 ? 40.058 38.012 11.490 1.00 16.84 89 ALA A CA 1
ATOM 651 C C . ALA A 1 89 ? 40.599 37.278 10.275 1.00 17.29 89 ALA A C 1
ATOM 652 O O . ALA A 1 89 ? 41.801 37.170 10.114 1.00 18.12 89 ALA A O 1
ATOM 654 N N . GLY A 1 90 ? 39.701 36.777 9.425 1.00 18.09 90 GLY A N 1
ATOM 655 C CA . GLY A 1 90 ? 40.095 36.134 8.178 1.00 18.42 90 GLY A CA 1
ATOM 656 C C . GLY A 1 90 ? 39.227 36.515 6.989 1.00 17.96 90 GLY A C 1
ATOM 657 O O . GLY A 1 90 ? 38.039 36.741 7.143 1.00 18.19 90 GLY A O 1
ATOM 658 N N . HIS A 1 91 ? 39.820 36.532 5.799 1.00 17.60 91 HIS A N 1
ATOM 659 C CA . HIS A 1 91 ? 39.134 37.036 4.623 1.00 18.07 91 HIS A CA 1
ATOM 660 C C . HIS A 1 91 ? 38.478 35.922 3.818 1.00 18.13 91 HIS A C 1
ATOM 661 O O . HIS A 1 91 ? 39.133 35.175 3.063 1.00 19.14 91 HIS A O 1
ATOM 668 N N . SER A 1 92 ? 37.172 35.795 4.026 1.00 17.82 92 SER A N 1
ATOM 669 C CA . SER A 1 92 ? 36.326 34.777 3.428 1.00 16.19 92 SER A CA 1
ATOM 670 C C . SER A 1 92 ? 36.847 33.381 3.824 1.00 16.77 92 SER A C 1
ATOM 671 O O . SER A 1 92 ? 36.590 32.946 4.945 1.00 16.07 92 SER A O 1
ATOM 674 N N . LEU A 1 93 ? 37.615 32.698 2.989 1.00 15.74 93 LEU A N 1
ATOM 675 C CA . LEU A 1 93 ? 38.293 31.499 3.399 1.00 15.95 93 LEU A CA 1
ATOM 676 C C . LEU A 1 93 ? 39.067 31.644 4.698 1.00 16.64 93 LEU A C 1
ATOM 677 O O . LEU A 1 93 ? 38.921 30.869 5.548 1.00 18.14 93 LEU A O 1
ATOM 682 N N . GLY A 1 94 ? 39.889 32.658 4.802 1.00 16.70 94 GLY A N 1
ATOM 683 C CA . GLY A 1 94 ? 40.624 32.968 5.991 1.00 16.48 94 GLY A CA 1
ATOM 684 C C . GLY A 1 94 ? 39.905 33.036 7.300 1.00 16.22 94 GLY A C 1
ATOM 685 O O . GLY A 1 94 ? 40.489 32.913 8.283 1.00 17.05 94 GLY A O 1
ATOM 686 N N . GLU A 1 95 ? 38.619 33.195 7.275 1.00 16.50 95 GLU A N 1
ATOM 687 C CA . GLU A 1 95 ? 37.816 33.172 8.459 1.00 16.75 95 GLU A CA 1
ATOM 688 C C . GLU A 1 95 ? 37.829 31.796 9.144 1.00 17.34 95 GLU A C 1
ATOM 689 O O . GLU A 1 95 ? 37.801 31.696 10.323 1.00 17.80 95 GLU A O 1
ATOM 695 N N . PHE A 1 96 ? 37.930 30.759 8.347 1.00 16.98 96 PHE A N 1
ATOM 696 C CA . PHE A 1 96 ? 38.091 29.439 8.832 1.00 15.99 96 PHE A CA 1
ATOM 697 C C . PHE A 1 96 ? 39.332 29.236 9.636 1.00 16.00 96 PHE A C 1
ATOM 698 O O . PHE A 1 96 ? 39.273 28.613 10.610 1.00 16.13 96 PHE A O 1
ATOM 706 N N . ASN A 1 97 ? 40.440 29.817 9.229 1.00 16.05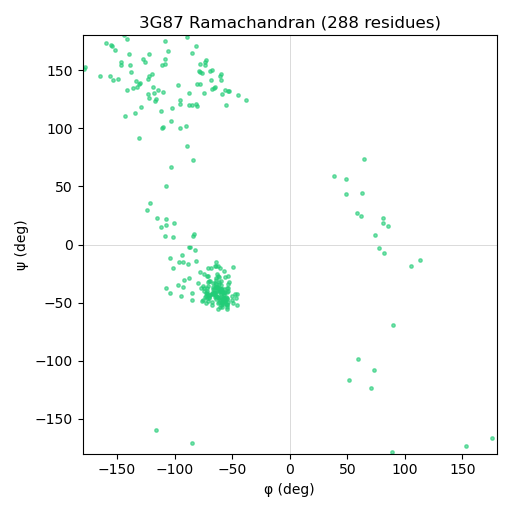 97 ASN A N 1
ATOM 707 C CA . ASN A 1 97 ? 41.649 29.815 10.049 1.00 16.04 97 ASN A CA 1
ATOM 708 C C . ASN A 1 97 ? 41.576 30.680 11.311 1.00 15.21 97 ASN A C 1
ATOM 709 O O . ASN A 1 97 ? 42.271 30.365 12.276 1.00 16.91 97 ASN A O 1
ATOM 714 N N . ALA A 1 98 ? 40.823 31.781 11.284 1.00 13.84 98 ALA A N 1
ATOM 715 C CA . ALA A 1 98 ? 40.520 32.606 12.507 1.00 12.53 98 ALA A CA 1
ATOM 716 C C . ALA A 1 98 ? 39.741 31.775 13.523 1.00 12.69 98 ALA A C 1
ATOM 717 O O . ALA A 1 98 ? 40.080 31.753 14.704 1.00 13.02 98 ALA A O 1
ATOM 719 N N . LEU A 1 99 ? 38.659 31.132 13.064 1.00 12.89 99 LEU A N 1
ATOM 720 C CA . LEU A 1 99 ? 37.859 30.246 13.909 1.00 13.76 99 LEU A CA 1
ATOM 721 C C . LEU A 1 99 ? 38.714 29.089 14.445 1.00 15.22 99 LEU A C 1
ATOM 722 O O . LEU A 1 99 ? 38.587 28.729 15.638 1.00 16.81 99 LEU A O 1
ATOM 727 N N . LEU A 1 100 ? 39.634 28.565 13.608 1.00 14.34 100 LEU A N 1
ATOM 728 C CA . LEU A 1 100 ? 40.558 27.524 14.062 1.00 14.11 100 LEU A CA 1
ATOM 729 C C . LEU A 1 100 ? 41.431 28.014 15.239 1.00 14.88 100 LEU A C 1
ATOM 730 O O . LEU A 1 100 ? 41.494 27.365 16.278 1.00 14.83 100 LEU A O 1
ATOM 735 N N . ALA A 1 101 ? 42.089 29.169 15.055 1.00 15.10 101 ALA A N 1
ATOM 736 C CA . ALA A 1 101 ? 42.915 29.769 16.089 1.00 15.61 101 ALA A CA 1
ATOM 737 C C . ALA A 1 101 ? 42.129 30.199 17.292 1.00 16.51 101 ALA A C 1
ATOM 738 O O . ALA A 1 101 ? 42.716 30.370 18.315 1.00 17.04 101 ALA A O 1
ATOM 740 N N . ALA A 1 102 ? 40.807 30.359 17.190 1.00 18.76 102 ALA A N 1
ATOM 741 C CA . ALA A 1 102 ? 39.980 30.654 18.380 1.00 19.41 102 ALA A CA 1
ATOM 742 C C . ALA A 1 102 ? 39.524 29.380 19.096 1.00 21.12 102 ALA A C 1
ATOM 743 O O . ALA A 1 102 ? 38.867 29.448 20.140 1.00 22.00 102 ALA A O 1
ATOM 745 N N . GLY A 1 103 ? 39.871 28.220 18.550 1.00 21.28 103 GLY A N 1
ATOM 746 C CA . GLY A 1 103 ? 39.575 26.987 19.234 1.00 21.46 103 GLY A CA 1
ATOM 747 C C . GLY A 1 103 ? 38.180 26.494 18.944 1.00 21.98 103 GLY A C 1
ATOM 748 O O . GLY A 1 103 ? 37.706 25.598 19.644 1.00 23.29 103 GLY A O 1
ATOM 749 N N . CYS A 1 104 ? 37.539 27.029 17.903 1.00 20.63 104 CYS A N 1
ATOM 750 C CA . CYS A 1 104 ? 36.140 26.680 17.585 1.00 20.52 104 CYS A CA 1
ATOM 751 C C . CYS A 1 104 ? 36.009 25.261 17.024 1.00 19.27 104 CYS A C 1
ATOM 752 O O . CYS A 1 104 ? 34.948 24.675 17.175 1.00 19.21 104 CYS A O 1
ATOM 755 N N . PHE A 1 105 ? 37.068 24.749 16.379 1.00 17.36 105 PHE A N 1
ATOM 756 C CA . PHE A 1 105 ? 37.118 23.370 15.869 1.00 18.43 105 PHE A CA 1
ATOM 757 C C . PHE A 1 105 ? 38.562 22.963 15.794 1.00 18.66 105 PHE A C 1
ATOM 758 O O . PHE A 1 105 ? 39.460 23.799 15.934 1.00 20.07 105 PHE A O 1
ATOM 766 N N . ASP A 1 106 ? 38.833 21.722 15.550 1.00 19.35 106 ASP A N 1
ATOM 767 C CA . ASP A 1 106 ? 40.199 21.333 15.328 1.00 20.31 106 ASP A CA 1
ATOM 768 C C . ASP A 1 106 ? 40.614 21.427 13.872 1.00 20.24 106 ASP A C 1
ATOM 769 O O . ASP A 1 106 ? 39.841 21.764 13.057 1.00 20.29 106 ASP A O 1
ATOM 774 N N . PHE A 1 107 ? 41.855 21.112 13.588 1.00 21.42 107 PHE A N 1
ATOM 775 C CA . PHE A 1 107 ? 42.427 21.258 12.266 1.00 21.28 107 PHE A CA 1
ATOM 776 C C . PHE A 1 107 ? 41.687 20.460 11.208 1.00 22.19 107 PHE A C 1
ATOM 777 O O . PHE A 1 107 ? 41.342 20.971 10.213 1.00 22.93 107 PHE A O 1
ATOM 785 N N . GLU A 1 108 ? 41.425 19.209 11.476 1.00 22.09 108 GLU A N 1
ATOM 786 C CA . GLU A 1 108 ? 40.714 18.352 10.573 1.00 23.61 108 GLU A CA 1
ATOM 787 C C . GLU A 1 108 ? 39.293 18.784 10.336 1.00 22.80 108 GLU A C 1
ATOM 788 O O . GLU A 1 108 ? 38.797 18.668 9.272 1.00 22.99 108 GLU A O 1
ATOM 794 N N . THR A 1 109 ? 38.649 19.287 11.357 1.00 21.93 109 THR A N 1
ATOM 795 C CA . THR A 1 109 ? 37.273 19.622 11.241 1.00 20.68 109 THR A CA 1
ATOM 796 C C . THR A 1 109 ? 37.121 20.857 10.370 1.00 20.25 109 THR A C 1
ATOM 797 O O . THR A 1 109 ? 36.235 20.919 9.603 1.00 20.57 109 THR A O 1
ATOM 801 N N . GLY A 1 110 ? 38.019 21.810 10.478 1.00 18.94 110 GLY A N 1
ATOM 802 C CA . GLY A 1 110 ? 37.992 23.003 9.636 1.00 18.01 110 GLY A CA 1
ATOM 803 C C . GLY A 1 110 ? 38.237 22.635 8.186 1.00 18.93 110 GLY A C 1
ATOM 804 O O . GLY A 1 110 ? 37.543 23.139 7.281 1.00 19.91 110 GLY A O 1
ATOM 805 N N . LEU A 1 111 ? 39.171 21.708 7.954 1.00 18.32 111 LEU A N 1
ATOM 806 C CA . LEU A 1 111 ? 39.504 21.311 6.621 1.00 18.20 111 LEU A CA 1
ATOM 807 C C . LEU A 1 111 ? 38.283 20.614 6.031 1.00 19.83 111 LEU A C 1
ATOM 808 O O . LEU A 1 111 ? 37.882 20.900 4.897 1.00 19.76 111 LEU A O 1
ATOM 813 N N . LYS A 1 112 ? 37.633 19.757 6.818 1.00 20.45 112 LYS A N 1
ATOM 814 C CA . LYS A 1 112 ? 36.383 19.182 6.359 1.00 20.75 112 LYS A CA 1
ATOM 815 C C . LYS A 1 112 ? 35.320 20.227 6.006 1.00 20.39 112 LYS A C 1
ATOM 816 O O . LYS A 1 112 ? 34.633 20.097 4.963 1.00 20.87 112 LYS A O 1
ATOM 822 N N . LEU A 1 113 ? 35.167 21.261 6.835 1.00 18.41 113 LEU A N 1
ATOM 823 C CA . LEU A 1 113 ? 34.217 22.299 6.468 1.00 17.44 113 LEU A CA 1
ATOM 824 C C . LEU A 1 113 ? 34.601 23.007 5.158 1.00 17.30 113 LEU A C 1
ATOM 825 O O . LEU A 1 113 ? 33.711 23.304 4.351 1.00 17.66 113 LEU A O 1
ATOM 830 N N . VAL A 1 114 ? 35.890 23.248 4.972 1.00 16.27 114 VAL A N 1
ATOM 831 C CA . VAL A 1 114 ? 36.444 23.950 3.835 1.00 16.57 114 VAL A CA 1
ATOM 832 C C . VAL A 1 114 ? 36.263 23.224 2.500 1.00 17.34 114 VAL A C 1
ATOM 833 O O . VAL A 1 114 ? 35.886 23.801 1.554 1.00 17.25 114 VAL A O 1
ATOM 837 N N . ALA A 1 115 ? 36.531 21.934 2.500 1.00 17.42 115 ALA A N 1
ATOM 838 C CA . ALA A 1 115 ? 36.282 21.081 1.385 1.00 17.47 115 ALA A CA 1
ATOM 839 C C . ALA A 1 115 ? 34.823 21.071 0.944 1.00 17.14 115 ALA A C 1
ATOM 840 O O . ALA A 1 115 ? 34.572 21.124 -0.181 1.00 18.35 115 ALA A O 1
ATOM 842 N N . ARG A 1 116 ? 33.880 21.055 1.847 1.00 16.60 116 ARG A N 1
ATOM 843 C CA . ARG A 1 116 ? 32.488 21.160 1.458 1.00 17.07 116 ARG A CA 1
ATOM 844 C C . ARG A 1 116 ? 32.160 22.539 0.923 1.00 17.34 116 ARG A C 1
ATOM 845 O O . ARG A 1 116 ? 31.516 22.649 -0.059 1.00 17.95 116 ARG A O 1
ATOM 853 N N . ARG A 1 117 ? 32.643 23.574 1.572 1.00 17.49 117 ARG A N 1
ATOM 854 C CA . ARG A 1 117 ? 32.469 24.931 1.115 1.00 17.99 117 ARG A CA 1
ATOM 855 C C . ARG A 1 117 ? 33.022 25.149 -0.286 1.00 18.20 117 ARG A C 1
ATOM 856 O O . ARG A 1 117 ? 32.401 25.713 -1.105 1.00 17.04 117 ARG A O 1
ATOM 864 N N . ALA A 1 118 ? 34.199 24.632 -0.508 1.00 19.18 118 ALA A N 1
ATOM 865 C CA . ALA A 1 118 ? 34.922 24.808 -1.725 1.00 21.06 118 ALA A CA 1
ATOM 866 C C . ALA A 1 118 ? 34.304 24.031 -2.851 1.00 21.53 118 ALA A C 1
ATOM 867 O O . ALA A 1 118 ? 34.186 24.536 -3.921 1.00 23.21 118 ALA A O 1
ATOM 869 N N . GLU A 1 119 ? 33.880 22.817 -2.574 1.00 21.38 119 GLU A N 1
ATOM 870 C CA . GLU A 1 119 ? 33.110 22.027 -3.549 1.00 21.11 119 GLU A CA 1
ATOM 871 C C . GLU A 1 119 ? 31.825 22.716 -3.974 1.00 21.01 119 GLU A C 1
ATOM 872 O O . GLU A 1 119 ? 31.599 22.853 -5.184 1.00 21.27 119 GLU A O 1
ATOM 878 N N . LEU A 1 120 ? 30.997 23.177 -3.021 1.00 20.47 120 LEU A N 1
ATOM 879 C CA . LEU A 1 120 ? 29.732 23.832 -3.422 1.00 20.55 120 LEU A CA 1
ATOM 880 C C . LEU A 1 120 ? 29.980 25.136 -4.214 1.00 22.39 120 LEU A C 1
ATOM 881 O O . LEU A 1 120 ? 29.339 25.402 -5.274 1.00 22.88 120 LEU A O 1
ATOM 886 N N . MET A 1 121 ? 30.879 25.973 -3.707 1.00 21.92 121 MET A N 1
ATOM 887 C CA . MET A 1 121 ? 31.133 27.203 -4.397 1.00 22.72 121 MET A CA 1
ATOM 888 C C . MET A 1 121 ? 31.622 26.940 -5.828 1.00 23.50 121 MET A C 1
ATOM 889 O O . MET A 1 121 ? 31.238 27.652 -6.752 1.00 23.89 121 MET A O 1
ATOM 894 N N . SER A 1 122 ? 32.378 25.885 -6.041 1.00 23.89 122 SER A N 1
ATOM 895 C CA . SER A 1 122 ? 32.796 25.482 -7.374 1.00 23.67 122 SER A CA 1
ATOM 896 C C . SER A 1 122 ? 31.733 25.053 -8.378 1.00 24.00 122 SER A C 1
ATOM 897 O O . SER A 1 122 ? 31.990 25.048 -9.520 1.00 23.69 122 SER A O 1
ATOM 900 N N . GLN A 1 123 ? 30.557 24.713 -7.915 1.00 24.26 123 GLN A N 1
ATOM 901 C CA . GLN A 1 123 ? 29.426 24.330 -8.720 1.00 24.50 123 GLN A CA 1
ATOM 902 C C . GLN A 1 123 ? 28.717 25.491 -9.346 1.00 27.03 123 GLN A C 1
ATOM 903 O O . GLN A 1 123 ? 28.073 25.321 -10.327 1.00 27.77 123 GLN A O 1
ATOM 909 N N . ALA A 1 124 ? 28.840 26.679 -8.776 1.00 28.48 124 ALA A N 1
ATOM 910 C CA . ALA A 1 124 ? 28.314 27.895 -9.351 1.00 30.65 124 ALA A CA 1
ATOM 911 C C . ALA A 1 124 ? 28.811 28.128 -10.761 1.00 31.93 124 ALA A C 1
ATOM 912 O O . ALA A 1 124 ? 29.962 28.239 -10.973 1.00 31.92 124 ALA A O 1
ATOM 914 N N . ARG A 1 125 ? 27.916 28.208 -11.720 1.00 33.66 125 ARG A N 1
ATOM 915 C CA . ARG A 1 125 ? 28.300 28.505 -13.073 1.00 34.80 125 ARG A CA 1
ATOM 916 C C . ARG A 1 125 ? 27.856 29.870 -13.413 1.00 33.84 125 ARG A C 1
ATOM 917 O O . ARG A 1 125 ? 27.014 30.402 -12.785 1.00 34.16 125 ARG A O 1
ATOM 925 N N . ASP A 1 126 ? 28.459 30.437 -14.419 1.00 32.16 126 ASP A N 1
ATOM 926 C CA . ASP A 1 126 ? 27.924 31.640 -14.984 1.00 31.41 126 ASP A CA 1
ATOM 927 C C . ASP A 1 126 ? 28.078 32.951 -14.197 1.00 28.45 126 ASP A C 1
ATOM 928 O O . ASP A 1 126 ? 27.599 33.924 -14.597 1.00 28.33 126 ASP A O 1
ATOM 933 N N . GLY A 1 127 ? 28.823 32.959 -13.120 1.00 25.82 127 GLY A N 1
ATOM 934 C CA . GLY A 1 127 ? 29.132 34.212 -12.434 1.00 22.84 127 GLY A CA 1
ATOM 935 C C . GLY A 1 127 ? 30.578 34.623 -12.614 1.00 22.68 127 GLY A C 1
ATOM 936 O O . GLY A 1 127 ? 31.396 33.875 -13.207 1.00 23.75 127 GLY A O 1
ATOM 937 N N . ALA A 1 128 ? 30.900 35.807 -12.101 1.00 20.92 128 ALA A N 1
ATOM 938 C CA . ALA A 1 128 ? 32.214 36.362 -12.153 1.00 19.12 128 ALA A CA 1
ATOM 939 C C . ALA A 1 128 ? 32.395 37.451 -11.065 1.00 19.75 128 ALA A C 1
ATOM 940 O O . ALA A 1 128 ? 31.413 37.876 -10.397 1.00 18.86 128 ALA A O 1
ATOM 942 N N . MET A 1 129 ? 33.644 37.930 -10.936 1.00 19.05 129 MET A N 1
ATOM 943 C CA . MET A 1 129 ? 34.017 39.001 -10.005 1.00 19.13 129 MET A CA 1
ATOM 944 C C . MET A 1 129 ? 35.139 39.855 -10.605 1.00 18.91 129 MET A C 1
ATOM 945 O O . MET A 1 129 ? 35.894 39.380 -11.455 1.00 19.99 129 MET A O 1
ATOM 950 N N . ALA A 1 130 ? 35.260 41.090 -10.142 1.00 18.48 130 ALA A N 1
ATOM 951 C CA . ALA A 1 130 ? 36.251 42.019 -10.610 1.00 19.00 130 ALA A CA 1
ATOM 952 C C . ALA A 1 130 ? 36.512 42.985 -9.504 1.00 19.99 130 ALA A C 1
ATOM 953 O O . ALA A 1 130 ? 35.619 43.372 -8.782 1.00 21.23 130 ALA A O 1
ATOM 955 N N . ALA A 1 131 ? 37.762 43.360 -9.341 1.00 21.33 131 ALA A N 1
ATOM 956 C CA . ALA A 1 131 ? 38.132 44.240 -8.289 1.00 22.60 131 ALA A CA 1
ATOM 957 C C . ALA A 1 131 ? 38.189 45.614 -8.911 1.00 24.60 131 ALA A C 1
ATOM 958 O O . ALA A 1 131 ? 38.713 45.776 -10.051 1.00 24.85 131 ALA A O 1
ATOM 960 N N . ILE A 1 132 ? 37.653 46.592 -8.188 1.00 25.61 132 ILE A N 1
ATOM 961 C CA . ILE A 1 132 ? 37.609 47.970 -8.675 1.00 27.09 132 ILE A CA 1
ATOM 962 C C . ILE A 1 132 ? 38.485 48.811 -7.783 1.00 29.07 132 ILE A C 1
ATOM 963 O O . ILE A 1 132 ? 38.426 48.698 -6.559 1.00 31.04 132 ILE A O 1
ATOM 968 N N . VAL A 1 133 ? 39.322 49.640 -8.390 1.00 30.84 133 VAL A N 1
ATOM 969 C CA . VAL A 1 133 ? 40.221 50.498 -7.629 1.00 32.58 133 VAL A CA 1
ATOM 970 C C . VAL A 1 133 ? 39.885 51.960 -7.921 1.00 33.16 133 VAL A C 1
ATOM 971 O O . VAL A 1 133 ? 39.695 52.340 -9.077 1.00 33.27 133 VAL A O 1
ATOM 975 N N . ASN A 1 134 ? 39.738 52.744 -6.853 1.00 33.92 134 ASN A N 1
ATOM 976 C CA . ASN A 1 134 ? 39.591 54.228 -6.889 1.00 34.76 134 ASN A CA 1
ATOM 977 C C . ASN A 1 134 ? 38.200 54.793 -7.202 1.00 34.67 134 ASN A C 1
ATOM 978 O O . ASN A 1 134 ? 38.044 55.949 -7.626 1.00 34.37 134 ASN A O 1
ATOM 983 N N . ALA A 1 135 ? 37.192 53.963 -6.939 1.00 34.10 135 ALA A N 1
ATOM 984 C CA . ALA A 1 135 ? 35.820 54.414 -6.862 1.00 32.77 135 ALA A CA 1
ATOM 985 C C . ALA A 1 135 ? 35.297 54.117 -5.449 1.00 32.27 135 ALA A C 1
ATOM 986 O O . ALA A 1 135 ? 35.674 53.120 -4.822 1.00 31.63 135 ALA A O 1
ATOM 988 N N . SER A 1 136 ? 34.430 54.965 -4.972 1.00 31.63 136 SER A N 1
ATOM 989 C CA . SER A 1 136 ? 33.781 54.718 -3.733 1.00 32.62 136 SER A CA 1
ATOM 990 C C . SER A 1 136 ? 32.630 53.778 -3.968 1.00 31.65 136 SER A C 1
ATOM 991 O O . SER A 1 136 ? 32.328 53.485 -5.064 1.00 31.74 136 SER A O 1
ATOM 994 N N . ARG A 1 137 ? 32.033 53.297 -2.910 1.00 30.76 137 ARG A N 1
ATOM 995 C CA . ARG A 1 137 ? 30.914 52.430 -3.019 1.00 31.14 137 ARG A CA 1
ATOM 996 C C . ARG A 1 137 ? 29.773 53.082 -3.771 1.00 31.22 137 ARG A C 1
ATOM 997 O O . ARG A 1 137 ? 29.114 52.474 -4.539 1.00 30.91 137 ARG A O 1
ATOM 1005 N N . GLU A 1 138 ? 29.593 54.353 -3.529 1.00 31.67 138 GLU A N 1
ATOM 1006 C CA . GLU A 1 138 ? 28.552 55.120 -4.108 1.00 32.52 138 GLU A CA 1
ATOM 1007 C C . GLU A 1 138 ? 28.729 55.3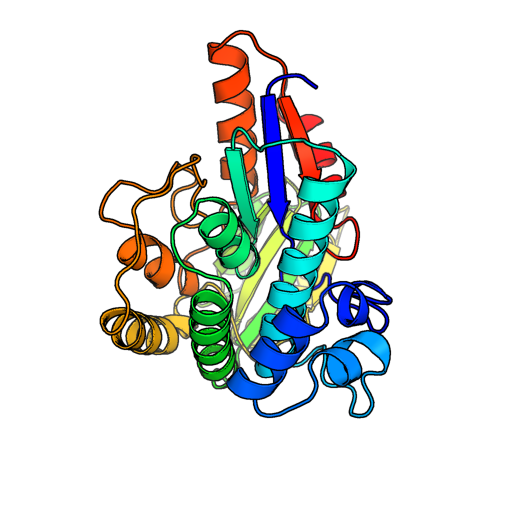88 -5.584 1.00 31.00 138 GLU A C 1
ATOM 1008 O O . GLU A 1 138 ? 27.786 55.395 -6.291 1.00 32.34 138 GLU A O 1
ATOM 1014 N N . GLN A 1 139 ? 29.940 55.580 -6.027 1.00 29.12 139 GLN A N 1
ATOM 1015 C CA . GLN A 1 139 ? 30.196 55.721 -7.430 1.00 28.65 139 GLN A CA 1
ATOM 1016 C C . GLN A 1 139 ? 29.858 54.380 -8.137 1.00 28.04 139 GLN A C 1
ATOM 1017 O O . GLN A 1 139 ? 29.263 54.336 -9.167 1.00 26.89 139 GLN A O 1
ATOM 1023 N N . ILE A 1 140 ? 30.234 53.292 -7.515 1.00 26.34 140 ILE A N 1
ATOM 1024 C CA . ILE A 1 140 ? 30.156 51.969 -8.088 1.00 25.51 140 ILE A CA 1
ATOM 1025 C C . ILE A 1 140 ? 28.690 51.594 -8.243 1.00 24.99 140 ILE A C 1
ATOM 1026 O O . ILE A 1 140 ? 28.247 51.246 -9.342 1.00 24.18 140 ILE A O 1
ATOM 1031 N N . GLU A 1 141 ? 27.939 51.722 -7.152 1.00 25.08 141 GLU A N 1
ATOM 1032 C CA . GLU A 1 141 ? 26.532 51.365 -7.140 1.00 26.09 141 GLU A CA 1
ATOM 1033 C C . GLU A 1 141 ? 25.718 52.175 -8.100 1.00 25.83 141 GLU A C 1
ATOM 1034 O O . GLU A 1 141 ? 24.862 51.612 -8.761 1.00 26.44 141 GLU A O 1
ATOM 1040 N N . ARG A 1 142 ? 26.035 53.460 -8.241 1.00 26.06 142 ARG A N 1
ATOM 1041 C CA . ARG A 1 142 ? 25.324 54.355 -9.179 1.00 26.04 142 ARG A CA 1
ATOM 1042 C C . ARG A 1 142 ? 25.633 53.910 -10.592 1.00 25.43 142 ARG A C 1
ATOM 1043 O O . ARG A 1 142 ? 24.730 53.723 -11.427 1.00 26.58 142 ARG A O 1
ATOM 1051 N N . THR A 1 143 ? 26.919 53.726 -10.854 1.00 24.42 143 THR A N 1
ATOM 1052 C CA . THR A 1 143 ? 27.360 53.334 -12.165 1.00 23.38 143 THR A CA 1
ATOM 1053 C C . THR A 1 143 ? 26.703 52.027 -12.584 1.00 22.42 143 THR A C 1
ATOM 1054 O O . THR A 1 143 ? 26.168 51.967 -13.661 1.00 21.83 143 THR A O 1
ATOM 1058 N N . LEU A 1 144 ? 26.709 51.025 -11.707 1.00 21.18 144 LEU A N 1
ATOM 1059 C CA . LEU A 1 144 ? 26.012 49.761 -11.971 1.00 21.36 144 LEU A CA 1
ATOM 1060 C C . LEU A 1 144 ? 24.532 49.992 -12.255 1.00 21.44 144 LEU A C 1
ATOM 1061 O O . LEU A 1 144 ? 24.028 49.405 -13.208 1.00 22.11 144 LEU A O 1
ATOM 1066 N N . ASP A 1 145 ? 23.823 50.802 -11.478 1.00 20.26 145 ASP A N 1
ATOM 1067 C CA . ASP A 1 145 ? 22.436 51.112 -11.782 1.00 20.30 145 ASP A CA 1
ATOM 1068 C C . ASP A 1 145 ? 22.233 51.753 -13.134 1.00 20.27 145 ASP A C 1
ATOM 1069 O O . ASP A 1 145 ? 21.381 51.353 -13.838 1.00 18.37 145 ASP A O 1
ATOM 1074 N N . GLU A 1 146 ? 23.035 52.755 -13.457 1.00 20.00 146 GLU A N 1
ATOM 1075 C CA . GLU A 1 146 ? 22.875 53.552 -14.650 1.00 20.72 146 GLU A CA 1
ATOM 1076 C C . GLU A 1 146 ? 22.997 52.769 -15.923 1.00 21.31 146 GLU A C 1
ATOM 1077 O O . GLU A 1 146 ? 22.424 53.125 -16.901 1.00 21.55 146 GLU A O 1
ATOM 1083 N N . HIS A 1 147 ? 23.753 51.696 -15.870 1.00 21.50 147 HIS A N 1
ATOM 1084 C CA . HIS A 1 147 ? 23.985 50.851 -16.989 1.00 22.62 147 HIS A CA 1
ATOM 1085 C C . HIS A 1 147 ? 23.286 49.521 -16.921 1.00 23.68 147 HIS A C 1
ATOM 1086 O O . HIS A 1 147 ? 23.686 48.629 -17.536 1.00 24.26 147 HIS A O 1
ATOM 1093 N N . GLY A 1 148 ? 22.237 49.394 -16.151 1.00 25.36 148 GLY A N 1
ATOM 1094 C CA . GLY A 1 148 ? 21.443 48.128 -16.133 1.00 26.50 148 GLY A CA 1
ATOM 1095 C C . GLY A 1 148 ? 22.162 46.845 -15.674 1.00 26.93 148 GLY A C 1
ATOM 1096 O O . GLY A 1 148 ? 21.730 45.712 -15.994 1.00 26.47 148 GLY A O 1
ATOM 1097 N N . LEU A 1 149 ? 23.204 46.990 -14.884 1.00 26.31 149 LEU A N 1
ATOM 1098 C CA . LEU A 1 149 ? 23.825 45.866 -14.240 1.00 24.79 149 LEU A CA 1
ATOM 1099 C C . LEU A 1 149 ? 23.103 45.490 -12.945 1.00 24.54 149 LEU A C 1
ATOM 1100 O O . LEU A 1 149 ? 23.585 45.699 -11.872 1.00 24.13 149 LEU A O 1
ATOM 1105 N N . VAL A 1 150 ? 21.938 44.918 -13.111 1.00 24.32 150 VAL A N 1
ATOM 1106 C CA . VAL A 1 150 ? 20.967 44.745 -12.059 1.00 24.44 150 VAL A CA 1
ATOM 1107 C C . VAL A 1 150 ? 21.279 43.658 -11.045 1.00 25.37 150 VAL A C 1
ATOM 1108 O O . VAL A 1 150 ? 20.853 43.735 -9.949 1.00 26.31 150 VAL A O 1
ATOM 1112 N N . ASP A 1 151 ? 22.039 42.668 -11.431 1.00 25.54 151 ASP A N 1
ATOM 1113 C CA . ASP A 1 151 ? 22.341 41.559 -10.582 1.00 25.45 151 ASP A CA 1
ATOM 1114 C C . ASP A 1 151 ? 23.758 41.585 -10.084 1.00 24.44 151 ASP A C 1
ATOM 1115 O O . ASP A 1 151 ? 24.246 40.635 -9.606 1.00 24.32 151 ASP A O 1
ATOM 1120 N N . THR A 1 152 ? 24.384 42.726 -10.189 1.00 22.60 152 THR A N 1
ATOM 1121 C CA . THR A 1 152 ? 25.734 42.918 -9.787 1.00 21.88 152 THR A CA 1
ATOM 1122 C C . THR A 1 152 ? 25.773 43.783 -8.556 1.00 21.40 152 THR A C 1
ATOM 1123 O O . THR A 1 152 ? 25.146 44.783 -8.533 1.00 21.45 152 THR A O 1
ATOM 1127 N N . ALA A 1 153 ? 26.522 43.366 -7.545 1.00 20.21 153 ALA A N 1
ATOM 1128 C CA . ALA A 1 153 ? 26.669 44.127 -6.294 1.00 18.18 153 ALA A CA 1
ATOM 1129 C C . ALA A 1 153 ? 28.085 44.098 -5.688 1.00 18.11 153 ALA A C 1
ATOM 1130 O O . ALA A 1 153 ? 28.979 43.398 -6.173 1.00 18.29 153 ALA A O 1
ATOM 1132 N N . ILE A 1 154 ? 28.297 44.826 -4.595 1.00 17.19 154 ILE A N 1
ATOM 1133 C CA . ILE A 1 154 ? 29.552 44.743 -3.931 1.00 17.92 154 ILE A CA 1
ATOM 1134 C C . ILE A 1 154 ? 29.662 43.410 -3.152 1.00 17.45 154 ILE A C 1
ATOM 1135 O O . ILE A 1 154 ? 28.767 43.046 -2.352 1.00 16.53 154 ILE A O 1
ATOM 1140 N N . ALA A 1 155 ? 30.780 42.729 -3.366 1.00 16.18 155 ALA A N 1
ATOM 1141 C CA . ALA A 1 155 ? 31.029 41.458 -2.710 1.00 17.88 155 ALA A CA 1
ATOM 1142 C C . ALA A 1 155 ? 32.087 41.521 -1.607 1.00 18.15 155 ALA A C 1
ATOM 1143 O O . ALA A 1 155 ? 31.989 40.773 -0.628 1.00 19.37 155 ALA A O 1
ATOM 1145 N N . ASN A 1 156 ? 33.136 42.333 -1.830 1.00 18.34 156 ASN A N 1
ATOM 1146 C CA . ASN A 1 156 ? 34.189 42.650 -0.870 1.00 18.23 156 ASN A CA 1
ATOM 1147 C C . ASN A 1 156 ? 34.263 44.150 -0.675 1.00 18.24 156 ASN A C 1
ATOM 1148 O O . ASN A 1 156 ? 34.362 44.874 -1.624 1.00 18.55 156 ASN A O 1
ATOM 1153 N N . ASP A 1 157 ? 34.250 44.639 0.554 1.00 18.87 157 ASP A N 1
ATOM 1154 C CA . ASP A 1 157 ? 34.634 46.008 0.753 1.00 18.32 157 ASP A CA 1
ATOM 1155 C C . ASP A 1 157 ? 35.965 45.949 1.468 1.00 17.40 157 ASP A C 1
ATOM 1156 O O . ASP A 1 157 ? 36.017 45.712 2.675 1.00 14.96 157 ASP A O 1
ATOM 1161 N N . ASN A 1 158 ? 37.027 46.145 0.701 1.00 16.79 158 ASN A N 1
ATOM 1162 C CA . ASN A 1 158 ? 38.378 45.855 1.150 1.00 18.01 158 ASN A CA 1
ATOM 1163 C C . ASN A 1 158 ? 39.143 47.043 1.754 1.00 18.47 158 ASN A C 1
ATOM 1164 O O . ASN A 1 158 ? 39.831 46.899 2.778 1.00 18.44 158 ASN A O 1
ATOM 1169 N N . THR A 1 159 ? 39.050 48.186 1.101 1.00 18.85 159 THR A N 1
ATOM 1170 C CA . THR A 1 159 ? 39.580 49.465 1.625 1.00 20.08 159 THR A CA 1
ATOM 1171 C C . THR A 1 159 ? 38.691 50.504 1.006 1.00 21.47 159 THR A C 1
ATOM 1172 O O . THR A 1 159 ? 37.989 50.167 0.060 1.00 21.43 159 THR A O 1
ATOM 1176 N N . PRO A 1 160 ? 38.727 51.735 1.441 1.00 23.75 160 PRO A N 1
ATOM 1177 C CA . PRO A 1 160 ? 37.833 52.710 0.853 1.00 25.02 160 PRO A CA 1
ATOM 1178 C C . PRO A 1 160 ? 37.930 52.905 -0.646 1.00 26.43 160 PRO A C 1
ATOM 1179 O O . PRO A 1 160 ? 36.956 53.293 -1.252 1.00 27.60 160 PRO A O 1
ATOM 1183 N N . SER A 1 161 ? 39.058 52.571 -1.226 1.00 27.21 161 SER A N 1
ATOM 1184 C CA . SER A 1 161 ? 39.265 52.661 -2.647 1.00 28.03 161 SER A CA 1
ATOM 1185 C C . SER A 1 161 ? 39.407 51.332 -3.325 1.00 28.26 161 SER A C 1
ATOM 1186 O O . SER A 1 161 ? 39.837 51.282 -4.438 1.00 28.92 161 SER A O 1
ATOM 1189 N N . GLN A 1 162 ? 39.041 50.261 -2.652 1.00 27.74 162 GLN A N 1
ATOM 1190 C CA . GLN A 1 162 ? 39.190 48.938 -3.204 1.00 27.20 162 GLN A CA 1
ATOM 1191 C C . GLN A 1 162 ? 38.082 48.006 -2.847 1.00 26.23 162 GLN A C 1
ATOM 1192 O O . GLN A 1 162 ? 37.952 47.617 -1.746 1.00 25.10 162 GLN A O 1
ATOM 1198 N N . LEU A 1 163 ? 37.280 47.666 -3.825 1.00 25.03 163 LEU A N 1
ATOM 1199 C CA . LEU A 1 163 ? 36.080 46.912 -3.621 1.00 23.84 163 LEU A CA 1
ATOM 1200 C C . LEU A 1 163 ? 35.993 45.930 -4.729 1.00 23.50 163 LEU A C 1
ATOM 1201 O O . LEU A 1 163 ? 36.550 46.143 -5.752 1.00 23.07 163 LEU A O 1
ATOM 1206 N N . VAL A 1 164 ? 35.294 44.839 -4.473 1.00 23.11 164 VAL A N 1
ATOM 1207 C CA . VAL A 1 164 ? 35.048 43.787 -5.421 1.00 22.07 164 VAL A CA 1
ATOM 1208 C C . VAL A 1 164 ? 33.579 43.610 -5.702 1.00 21.54 164 VAL A C 1
ATOM 1209 O O . VAL A 1 164 ? 32.779 43.587 -4.844 1.00 21.74 164 VAL A O 1
ATOM 1213 N N . ILE A 1 165 ? 33.266 43.468 -6.959 1.00 21.23 165 ILE A N 1
ATOM 1214 C CA . ILE A 1 165 ? 31.940 43.237 -7.406 1.00 20.49 165 ILE A CA 1
ATOM 1215 C C . ILE A 1 165 ? 31.790 41.847 -7.894 1.00 21.12 165 ILE A C 1
ATOM 1216 O O . ILE A 1 165 ? 32.718 41.221 -8.271 1.00 20.96 165 ILE A O 1
ATOM 1221 N N . SER A 1 166 ? 30.574 41.373 -7.842 1.00 20.64 166 SER A N 1
ATOM 1222 C CA . SER A 1 166 ? 30.217 40.143 -8.439 1.00 22.00 166 SER A CA 1
ATOM 1223 C C . SER A 1 166 ? 28.825 40.166 -8.952 1.00 21.71 166 SER A C 1
ATOM 1224 O O . SER A 1 166 ? 28.021 40.908 -8.509 1.00 21.79 166 SER A O 1
ATOM 1227 N N . GLY A 1 167 ? 28.603 39.332 -9.943 1.00 22.89 167 GLY A N 1
ATOM 1228 C CA . GLY A 1 167 ? 27.352 39.167 -10.629 1.00 22.98 167 GLY A CA 1
ATOM 1229 C C . GLY A 1 167 ? 27.452 38.215 -11.773 1.00 24.45 167 GLY A C 1
ATOM 1230 O O . GLY A 1 167 ? 28.409 37.520 -11.883 1.00 24.32 167 GLY A O 1
ATOM 1231 N N . PRO A 1 168 ? 26.458 38.187 -12.643 1.00 24.29 168 PRO A N 1
ATOM 1232 C CA . PRO A 1 168 ? 26.565 37.363 -13.843 1.00 24.60 168 PRO A CA 1
ATOM 1233 C C . PRO A 1 168 ? 27.740 37.752 -14.707 1.00 25.07 168 PRO A C 1
ATOM 1234 O O . PRO A 1 168 ? 28.050 38.903 -14.817 1.00 25.62 168 PRO A O 1
ATOM 1238 N N . ALA A 1 169 ? 28.385 36.771 -15.274 1.00 24.41 169 ALA A N 1
ATOM 1239 C CA . ALA A 1 169 ? 29.587 36.937 -16.073 1.00 24.73 169 ALA A CA 1
ATOM 1240 C C . ALA A 1 169 ? 29.520 38.061 -17.105 1.00 25.05 169 ALA A C 1
ATOM 1241 O O . ALA A 1 169 ? 30.452 38.862 -17.237 1.00 25.74 169 ALA A O 1
ATOM 1243 N N . HIS A 1 170 ? 28.419 38.133 -17.841 1.00 26.25 170 HIS A N 1
ATOM 1244 C CA . HIS A 1 170 ? 28.278 39.163 -18.880 1.00 26.29 170 HIS A CA 1
ATOM 1245 C C . HIS A 1 170 ? 28.208 40.589 -18.318 1.00 25.54 170 HIS A C 1
ATOM 1246 O O . HIS A 1 170 ? 28.775 41.523 -18.921 1.00 25.70 170 HIS A O 1
ATOM 1253 N N . GLU A 1 171 ? 27.618 40.732 -17.129 1.00 25.21 171 GLU A N 1
ATOM 1254 C CA . GLU A 1 171 ? 27.497 42.023 -16.443 1.00 24.37 171 GLU A CA 1
ATOM 1255 C C . GLU A 1 171 ? 28.838 42.401 -15.965 1.00 24.40 171 GLU A C 1
ATOM 1256 O O . GLU A 1 171 ? 29.316 43.538 -16.181 1.00 25.53 171 GLU A O 1
ATOM 1262 N N . ILE A 1 172 ? 29.518 41.444 -15.356 1.00 23.84 172 ILE A N 1
ATOM 1263 C CA . ILE A 1 172 ? 30.860 41.744 -14.916 1.00 23.09 172 ILE A CA 1
ATOM 1264 C C . ILE A 1 172 ? 31.702 42.141 -16.154 1.00 23.91 172 ILE A C 1
ATOM 1265 O O . ILE A 1 172 ? 32.523 43.064 -16.076 1.00 23.08 172 ILE A O 1
ATOM 1270 N N . ALA A 1 173 ? 31.508 41.470 -17.272 1.00 24.03 173 ALA A N 1
ATOM 1271 C CA . ALA A 1 173 ? 32.186 41.739 -18.512 1.00 24.50 173 ALA A CA 1
ATOM 1272 C C . ALA A 1 173 ? 31.904 43.153 -19.031 1.00 24.89 173 ALA A C 1
ATOM 1273 O O . ALA A 1 173 ? 32.786 43.900 -19.308 1.00 23.90 173 ALA A O 1
ATOM 1275 N N . ARG A 1 174 ? 30.632 43.529 -19.085 1.00 25.96 174 ARG A N 1
ATOM 1276 C CA . ARG A 1 174 ? 30.260 44.894 -19.440 1.00 26.91 174 ARG A CA 1
ATOM 1277 C C . ARG A 1 174 ? 30.723 45.978 -18.511 1.00 26.59 174 ARG A C 1
ATOM 1278 O O . ARG A 1 174 ? 30.863 47.055 -18.938 1.00 26.69 174 ARG A O 1
ATOM 1286 N N . ALA A 1 175 ? 30.965 45.669 -17.254 1.00 26.17 175 ALA A N 1
ATOM 1287 C CA . ALA A 1 175 ? 31.473 46.621 -16.299 1.00 25.45 175 ALA A CA 1
ATOM 1288 C C . ALA A 1 175 ? 32.836 47.131 -16.628 1.00 25.29 175 ALA A C 1
ATOM 1289 O O . ALA A 1 175 ? 33.131 48.240 -16.294 1.00 25.25 175 ALA A O 1
ATOM 1291 N N . GLU A 1 176 ? 33.651 46.319 -17.277 1.00 25.37 176 GLU A N 1
ATOM 1292 C CA . GLU A 1 176 ? 35.001 46.719 -17.610 1.00 26.93 176 GLU A CA 1
ATOM 1293 C C . GLU A 1 176 ? 35.089 48.087 -18.195 1.00 27.30 176 GLU A C 1
ATOM 1294 O O . GLU A 1 176 ? 35.844 48.888 -17.771 1.00 27.80 176 GLU A O 1
ATOM 1300 N N . ALA A 1 177 ? 34.294 48.312 -19.198 1.00 27.70 177 ALA A N 1
ATOM 1301 C CA . ALA A 1 177 ? 34.218 49.567 -19.841 1.00 28.53 177 ALA A CA 1
ATOM 1302 C C . ALA A 1 177 ? 33.779 50.692 -18.926 1.00 28.96 177 ALA A C 1
ATOM 1303 O O . ALA A 1 177 ? 34.022 51.815 -19.238 1.00 28.81 177 ALA A O 1
ATOM 1305 N N . LEU A 1 178 ? 33.137 50.393 -17.808 1.00 28.34 178 LEU A N 1
ATOM 1306 C CA . LEU A 1 178 ? 32.602 51.453 -16.978 1.00 29.66 178 LEU A CA 1
ATOM 1307 C C . LEU A 1 178 ? 33.514 51.920 -15.906 1.00 30.57 178 LEU A C 1
ATOM 1308 O O . LEU A 1 178 ? 33.287 52.918 -15.333 1.00 30.58 178 LEU A O 1
ATOM 1313 N N . PHE A 1 179 ? 34.540 51.145 -15.641 1.00 32.79 179 PHE A N 1
ATOM 1314 C CA . PHE A 1 179 ? 35.476 51.430 -14.603 1.00 35.17 179 PHE A CA 1
ATOM 1315 C C . PHE A 1 179 ? 36.899 51.562 -15.127 1.00 37.71 179 PHE A C 1
ATOM 1316 O O . PHE A 1 179 ? 37.829 51.142 -14.486 1.00 38.43 179 PHE A O 1
ATOM 1324 N N . GLN A 1 180 ? 37.061 52.119 -16.309 1.00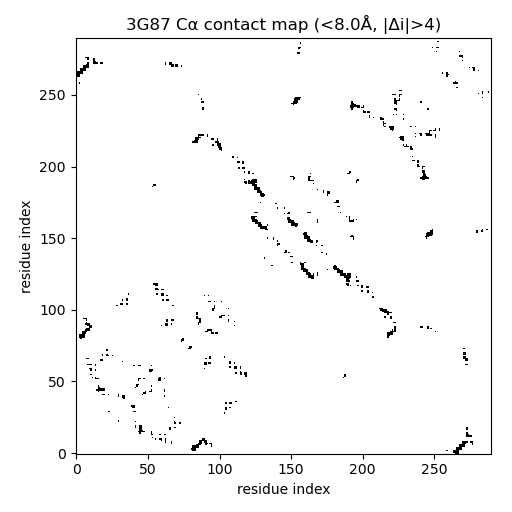 39.94 180 GLN A N 1
ATOM 1325 C CA . GLN A 1 180 ? 38.384 52.429 -16.795 1.00 42.85 180 GLN A CA 1
ATOM 1326 C C . GLN A 1 180 ? 38.429 53.827 -17.291 1.00 44.40 180 GLN A C 1
ATOM 1327 O O . GLN A 1 180 ? 38.137 54.110 -18.419 1.00 44.52 180 GLN A O 1
ATOM 1333 N N . HIS A 1 181 ? 38.787 54.703 -16.391 1.00 46.03 181 HIS A N 1
ATOM 1334 C CA . HIS A 1 181 ? 38.811 56.071 -16.679 1.00 48.45 181 HIS A CA 1
ATOM 1335 C C . HIS A 1 181 ? 39.283 56.785 -15.482 1.00 49.16 181 HIS A C 1
ATOM 1336 O O . HIS A 1 181 ? 39.034 56.342 -14.385 1.00 49.01 181 HIS A O 1
ATOM 1343 N N . ASP A 1 182 ? 39.929 57.927 -15.712 1.00 49.94 182 ASP A N 1
ATOM 1344 C CA . ASP A 1 182 ? 40.535 58.746 -14.681 1.00 49.81 182 ASP A CA 1
ATOM 1345 C C . ASP A 1 182 ? 41.457 57.954 -13.763 1.00 49.12 182 ASP A C 1
ATOM 1346 O O . ASP A 1 182 ? 42.421 57.428 -14.210 1.00 49.08 182 ASP A O 1
ATOM 1351 N N . ARG A 1 183 ? 41.165 57.848 -12.483 1.00 48.03 183 ARG A N 1
ATOM 1352 C CA . ARG A 1 183 ? 41.999 56.974 -11.666 1.00 47.12 183 ARG A CA 1
ATOM 1353 C C . ARG A 1 183 ? 41.468 55.556 -11.560 1.00 45.96 183 ARG A C 1
ATOM 1354 O O . ARG A 1 183 ? 42.230 54.614 -11.556 1.00 46.81 183 ARG A O 1
ATOM 1356 N N . VAL A 1 184 ? 40.155 55.432 -11.502 1.00 43.49 184 VAL A N 1
ATOM 1357 C CA . VAL A 1 184 ? 39.436 54.172 -11.509 1.00 40.33 184 VAL A CA 1
ATOM 1358 C C . VAL A 1 184 ? 40.009 53.099 -12.403 1.00 39.49 184 VAL A C 1
ATOM 1359 O O . VAL A 1 184 ? 40.167 53.308 -13.565 1.00 39.02 184 VAL A O 1
ATOM 1363 N N . ARG A 1 185 ? 40.305 51.942 -11.828 1.00 37.74 185 ARG A N 1
ATOM 1364 C CA . ARG A 1 185 ? 40.800 50.775 -12.576 1.00 36.48 185 ARG A CA 1
ATOM 1365 C C . ARG A 1 185 ? 39.978 49.508 -12.305 1.00 34.75 185 ARG A C 1
ATOM 1366 O O . ARG A 1 185 ? 39.260 49.417 -11.313 1.00 33.73 185 ARG A O 1
ATOM 1374 N N . TYR A 1 186 ? 40.070 48.553 -13.208 1.00 33.15 186 TYR A N 1
ATOM 1375 C CA . TYR A 1 186 ? 39.272 47.350 -13.164 1.00 32.18 186 TYR A CA 1
ATOM 1376 C C . TYR A 1 186 ? 40.083 46.109 -13.374 1.00 31.83 186 TYR A C 1
ATOM 1377 O O . TYR A 1 186 ? 40.878 46.051 -14.225 1.00 32.70 186 TYR A O 1
ATOM 1386 N N . LEU A 1 187 ? 39.849 45.101 -12.577 1.00 31.35 187 LEU A N 1
ATOM 1387 C CA . LEU A 1 187 ? 40.510 43.824 -12.758 1.00 30.73 187 LEU A CA 1
ATOM 1388 C C . LEU A 1 187 ? 39.601 42.625 -12.661 1.00 30.33 187 LEU A C 1
ATOM 1389 O O . LEU A 1 187 ? 39.094 42.342 -11.649 1.00 29.28 187 LEU A O 1
ATOM 1394 N N . ARG A 1 188 ? 39.422 41.924 -13.755 1.00 30.77 188 ARG A N 1
ATOM 1395 C CA . ARG A 1 188 ? 38.698 40.672 -13.769 1.00 32.53 188 ARG A CA 1
ATOM 1396 C C . ARG A 1 188 ? 39.422 39.622 -12.961 1.00 34.64 188 ARG A C 1
ATOM 1397 O O . ARG A 1 188 ? 40.623 39.482 -13.062 1.00 36.29 188 ARG A O 1
ATOM 1405 N N . LEU A 1 189 ? 38.685 38.881 -12.151 1.00 35.97 189 LEU A N 1
ATOM 1406 C CA . LEU A 1 189 ? 39.286 37.899 -11.289 1.00 36.45 189 LEU A CA 1
ATOM 1407 C C . LEU A 1 189 ? 39.024 36.533 -11.823 1.00 37.56 189 LEU A C 1
ATOM 1408 O O . LEU A 1 189 ? 38.208 36.351 -12.666 1.00 37.18 189 LEU A O 1
ATOM 1413 N N . ASN A 1 190 ? 39.740 35.563 -11.299 1.00 39.53 190 ASN A N 1
ATOM 1414 C CA . ASN A 1 190 ? 39.509 34.184 -11.678 1.00 41.63 190 ASN A CA 1
ATOM 1415 C C . ASN A 1 190 ? 38.530 33.328 -10.930 1.00 41.42 190 ASN A C 1
ATOM 1416 O O . ASN A 1 190 ? 38.829 32.825 -9.893 1.00 43.00 190 ASN A O 1
ATOM 1421 N N . THR A 1 191 ? 37.363 33.145 -11.508 1.00 40.56 191 THR A N 1
ATOM 1422 C CA . THR A 1 191 ? 36.250 32.403 -10.905 1.00 39.55 191 THR A CA 1
ATOM 1423 C C . THR A 1 191 ? 35.072 32.336 -11.862 1.00 39.30 191 THR A C 1
ATOM 1424 O O . THR A 1 191 ? 34.869 33.231 -12.686 1.00 39.71 191 THR A O 1
ATOM 1428 N N . SER A 1 192 ? 34.275 31.285 -11.704 1.00 38.42 192 SER A N 1
ATOM 1429 C CA . SER A 1 192 ? 33.106 31.010 -12.531 1.00 36.97 192 SER A CA 1
ATOM 1430 C C . SER A 1 192 ? 31.854 31.269 -11.663 1.00 35.60 192 SER A C 1
ATOM 1431 O O . SER A 1 192 ? 30.678 30.995 -12.067 1.00 32.53 192 SER A O 1
ATOM 1434 N N . GLY A 1 193 ? 32.133 31.813 -10.461 1.00 33.36 193 GLY A N 1
ATOM 1435 C CA . GLY A 1 193 ? 31.094 32.177 -9.512 1.00 31.39 193 GLY A CA 1
ATOM 1436 C C . GLY A 1 193 ? 31.101 33.640 -9.088 1.00 29.47 193 GLY A C 1
ATOM 1437 O O . GLY A 1 193 ? 32.130 34.286 -8.948 1.00 28.13 193 GLY A O 1
ATOM 1438 N N . ALA A 1 194 ? 29.898 34.133 -8.881 1.00 28.74 194 ALA A N 1
ATOM 1439 C CA . ALA A 1 194 ? 29.652 35.455 -8.361 1.00 26.61 194 ALA A CA 1
ATOM 1440 C C . ALA A 1 194 ? 29.639 35.218 -6.861 1.00 25.44 194 ALA A C 1
ATOM 1441 O O . ALA A 1 194 ? 28.561 35.015 -6.288 1.00 25.23 194 ALA A O 1
ATOM 1443 N N . PHE A 1 195 ? 30.823 35.218 -6.243 1.00 23.45 195 PHE A N 1
ATOM 1444 C CA . PHE A 1 195 ? 30.953 34.847 -4.844 1.00 22.80 195 PHE A CA 1
ATOM 1445 C C . PHE A 1 195 ? 30.506 36.006 -3.999 1.00 22.67 195 PHE A C 1
ATOM 1446 O O . PHE A 1 195 ? 30.652 37.162 -4.400 1.00 20.12 195 PHE A O 1
ATOM 1454 N N . HIS A 1 196 ? 29.952 35.681 -2.862 1.00 22.77 196 HIS A N 1
ATOM 1455 C CA . HIS A 1 196 ? 29.533 36.649 -1.871 1.00 22.48 196 HIS A CA 1
ATOM 1456 C C . HIS A 1 196 ? 28.454 37.555 -2.410 1.00 23.60 196 HIS A C 1
ATOM 1457 O O . HIS A 1 196 ? 28.526 38.742 -2.255 1.00 22.78 196 HIS A O 1
ATOM 1464 N N . SER A 1 197 ? 27.493 36.938 -3.092 1.00 23.24 197 SER A N 1
ATOM 1465 C CA . SER A 1 197 ? 26.307 37.587 -3.667 1.00 23.88 197 SER A CA 1
ATOM 1466 C C . SER A 1 197 ? 25.142 36.598 -3.536 1.00 23.83 197 SER A C 1
ATOM 1467 O O . SER A 1 197 ? 25.315 35.484 -3.035 1.00 22.48 197 SER A O 1
ATOM 1470 N N . LYS A 1 198 ? 23.975 37.018 -4.007 1.00 24.88 198 LYS A N 1
ATOM 1471 C CA . LYS A 1 198 ? 22.750 36.195 -3.976 1.00 26.34 198 LYS A CA 1
ATOM 1472 C C . LYS A 1 198 ? 22.826 34.903 -4.793 1.00 25.88 198 LYS A C 1
ATOM 1473 O O . LYS A 1 198 ? 22.003 34.032 -4.599 1.00 26.74 198 LYS A O 1
ATOM 1479 N N . PHE A 1 199 ? 23.766 34.809 -5.729 1.00 25.60 199 PHE A N 1
ATOM 1480 C CA . PHE A 1 199 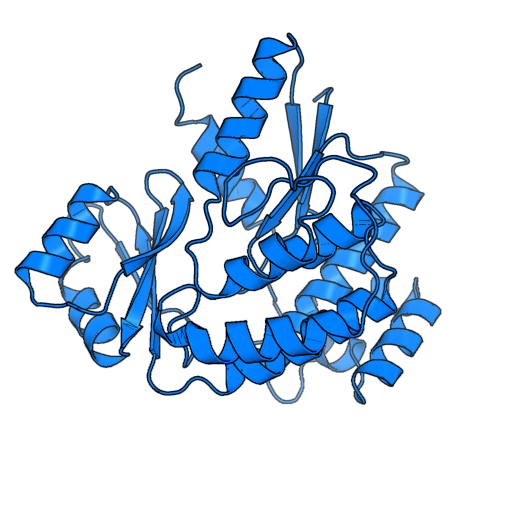? 23.928 33.582 -6.505 1.00 26.64 199 PHE A CA 1
ATOM 1481 C C . PHE A 1 199 ? 24.451 32.415 -5.660 1.00 27.09 199 PHE A C 1
ATOM 1482 O O . PHE A 1 199 ? 24.251 31.258 -6.012 1.00 28.29 199 PHE A O 1
ATOM 1490 N N . MET A 1 200 ? 25.064 32.712 -4.533 1.00 27.05 200 MET A N 1
ATOM 1491 C CA . MET A 1 200 ? 25.619 31.755 -3.620 1.00 25.88 200 MET A CA 1
ATOM 1492 C C . MET A 1 200 ? 24.650 31.209 -2.610 1.00 24.76 200 MET A C 1
ATOM 1493 O O . MET A 1 200 ? 24.991 30.379 -1.835 1.00 25.25 200 MET A O 1
ATOM 1498 N N . ARG A 1 201 ? 23.437 31.687 -2.650 1.00 23.18 201 ARG A N 1
ATOM 1499 C CA . ARG A 1 201 ? 22.424 31.197 -1.768 1.00 23.15 201 ARG A CA 1
ATOM 1500 C C . ARG A 1 201 ? 22.263 29.671 -1.701 1.00 21.05 201 ARG A C 1
ATOM 1501 O O . ARG A 1 201 ? 22.145 29.160 -0.666 1.00 20.42 201 ARG A O 1
ATOM 1509 N N . PRO A 1 202 ? 22.262 28.977 -2.811 1.00 20.26 202 PRO A N 1
ATOM 1510 C CA . PRO A 1 202 ? 22.138 27.538 -2.755 1.00 21.32 202 PRO A CA 1
ATOM 1511 C C . PRO A 1 202 ? 23.332 26.814 -2.118 1.00 21.87 202 PRO A C 1
ATOM 1512 O O . PRO A 1 202 ? 23.089 25.921 -1.358 1.00 22.98 202 PRO A O 1
ATOM 1516 N N . ALA A 1 203 ? 24.547 27.272 -2.367 1.00 21.57 203 ALA A N 1
ATOM 1517 C CA . ALA A 1 203 ? 25.720 26.809 -1.683 1.00 20.55 203 ALA A CA 1
ATOM 1518 C C . ALA A 1 203 ? 25.612 27.066 -0.203 1.00 21.23 203 ALA A C 1
ATOM 1519 O O . ALA A 1 203 ? 25.916 26.204 0.572 1.00 20.55 203 ALA A O 1
ATOM 1521 N N . GLN A 1 204 ? 25.176 28.273 0.152 1.00 20.35 204 GLN A N 1
ATOM 1522 C CA . GLN A 1 204 ? 25.008 28.662 1.531 1.00 21.58 204 GLN A CA 1
ATOM 1523 C C . GLN A 1 204 ? 24.091 27.742 2.296 1.00 22.16 204 GLN A C 1
ATOM 1524 O O . GLN A 1 204 ? 24.420 27.346 3.361 1.00 20.80 204 GLN A O 1
ATOM 1530 N N . GLN A 1 205 ? 22.937 27.436 1.728 1.00 23.37 205 GLN A N 1
ATOM 1531 C CA . GLN A 1 205 ? 22.005 26.545 2.363 1.00 25.06 205 GLN A CA 1
ATOM 1532 C C . GLN A 1 205 ? 22.542 25.146 2.429 1.00 24.10 205 GLN A C 1
ATOM 1533 O O . GLN A 1 205 ? 22.404 24.508 3.425 1.00 23.95 205 GLN A O 1
ATOM 1539 N N . ALA A 1 206 ? 23.167 24.696 1.354 1.00 22.94 206 ALA A N 1
ATOM 1540 C CA . ALA A 1 206 ? 23.766 23.362 1.361 1.00 22.17 206 ALA A CA 1
ATOM 1541 C C . ALA A 1 206 ? 24.832 23.326 2.452 1.00 21.88 206 ALA A C 1
ATOM 1542 O O . ALA A 1 206 ? 24.957 22.313 3.168 1.00 22.18 206 ALA A O 1
ATOM 1544 N N . PHE A 1 207 ? 25.570 24.440 2.611 1.00 20.97 207 PHE A N 1
ATOM 1545 C CA . PHE A 1 207 ? 26.708 24.472 3.542 1.00 20.74 207 PHE A CA 1
ATOM 1546 C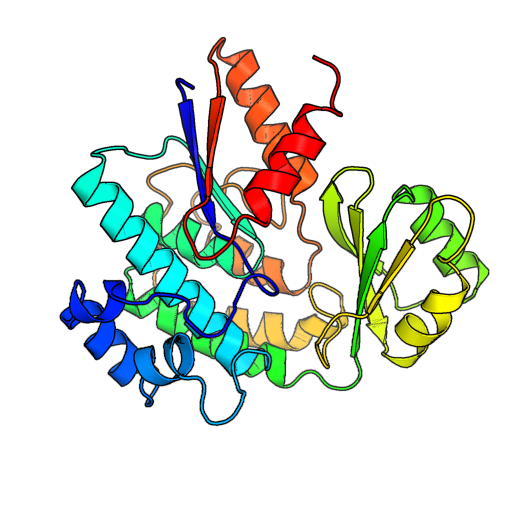 C . PHE A 1 207 ? 26.195 24.531 4.968 1.00 20.73 207 PHE A C 1
ATOM 1547 O O . PHE A 1 207 ? 26.741 23.881 5.842 1.00 20.62 207 PHE A O 1
ATOM 1555 N N . ALA A 1 208 ? 25.133 25.302 5.198 1.00 20.88 208 ALA A N 1
ATOM 1556 C CA . ALA A 1 208 ? 24.516 25.384 6.518 1.00 21.40 208 ALA A CA 1
ATOM 1557 C C . ALA A 1 208 ? 24.028 23.985 6.952 1.00 21.17 208 ALA A C 1
ATOM 1558 O O . ALA A 1 208 ? 24.034 23.656 8.133 1.00 20.59 208 ALA A O 1
ATOM 1560 N N . ALA A 1 209 ? 23.628 23.170 6.007 1.00 21.37 209 ALA A N 1
ATOM 1561 C CA . ALA A 1 209 ? 23.079 21.889 6.309 1.00 21.75 209 ALA A CA 1
ATOM 1562 C C . ALA A 1 209 ? 24.185 20.967 6.720 1.00 22.63 209 ALA A C 1
ATOM 1563 O O . ALA A 1 209 ? 23.995 20.187 7.593 1.00 24.00 209 ALA A O 1
ATOM 1565 N N . HIS A 1 210 ? 25.336 21.095 6.078 1.00 21.39 210 HIS A N 1
ATOM 1566 C CA . HIS A 1 210 ? 26.495 20.296 6.356 1.00 20.44 210 HIS A CA 1
ATOM 1567 C C . HIS A 1 210 ? 27.006 20.631 7.757 1.00 21.60 210 HIS A C 1
ATOM 1568 O O . HIS A 1 210 ? 27.413 19.774 8.471 1.00 20.80 210 HIS A O 1
ATOM 1575 N N . LEU A 1 211 ? 26.911 21.896 8.121 1.00 22.28 211 LEU A N 1
ATOM 1576 C CA . LEU A 1 211 ? 27.393 22.390 9.384 1.00 24.04 211 LEU A CA 1
ATOM 1577 C C . LEU A 1 211 ? 26.700 21.784 10.568 1.00 25.53 211 LEU A C 1
ATOM 1578 O O . LEU A 1 211 ? 27.268 21.704 11.604 1.00 25.74 211 LEU A O 1
ATOM 1583 N N . GLN A 1 212 ? 25.464 21.361 10.376 1.00 26.99 212 GLN A N 1
ATOM 1584 C CA . GLN A 1 212 ? 24.685 20.764 11.417 1.00 27.93 212 GLN A CA 1
ATOM 1585 C C . GLN A 1 212 ? 25.245 19.464 11.938 1.00 27.42 212 GLN A C 1
ATOM 1586 O O . GLN A 1 212 ? 24.900 19.057 12.993 1.00 28.62 212 GLN A O 1
ATOM 1592 N N . SER A 1 213 ? 26.166 18.861 11.223 1.00 26.26 213 SER A N 1
ATOM 1593 C CA . SER A 1 213 ? 26.877 17.691 11.697 1.00 26.47 213 SER A CA 1
ATOM 1594 C C . SER A 1 213 ? 28.100 17.898 12.591 1.00 27.19 213 SER A C 1
ATOM 1595 O O . SER A 1 213 ? 28.795 16.963 12.865 1.00 27.82 213 SER A O 1
ATOM 1598 N N . PHE A 1 214 ? 28.364 19.119 13.007 1.00 26.20 214 PHE A N 1
ATOM 1599 C CA . PHE A 1 214 ? 29.583 19.513 13.683 1.00 25.83 214 PHE A CA 1
ATOM 1600 C C . PHE A 1 214 ? 29.181 20.352 14.896 1.00 26.56 214 PHE A C 1
ATOM 1601 O O . PHE A 1 214 ? 28.206 21.145 14.859 1.00 26.40 214 PHE A O 1
ATOM 1609 N N . ARG A 1 215 ? 29.897 20.144 15.994 1.00 26.96 215 ARG A N 1
ATOM 1610 C CA . ARG A 1 215 ? 29.643 20.877 17.215 1.00 27.23 215 ARG A CA 1
ATOM 1611 C C . ARG A 1 215 ? 30.749 21.926 17.302 1.00 27.54 215 ARG A C 1
ATOM 1612 O O . ARG A 1 215 ? 31.915 21.591 17.531 1.00 28.75 215 ARG A O 1
ATOM 1614 N N . LEU A 1 216 ? 30.396 23.194 17.039 1.00 27.03 216 LEU A N 1
ATOM 1615 C CA . LEU A 1 216 ? 31.359 24.303 16.980 1.00 25.55 216 LEU A CA 1
ATOM 1616 C C . LEU A 1 216 ? 31.437 25.046 18.309 1.00 25.70 216 LEU A C 1
ATOM 1617 O O . LEU A 1 216 ? 30.420 25.553 18.775 1.00 25.99 216 LEU A O 1
ATOM 1622 N N . ALA A 1 217 ? 32.630 25.093 18.923 1.00 24.75 217 ALA A N 1
ATOM 1623 C CA . ALA A 1 217 ? 32.814 25.770 20.226 1.00 23.50 217 ALA A CA 1
ATOM 1624 C C . ALA A 1 217 ? 32.782 27.297 20.084 1.00 22.78 217 ALA A C 1
ATOM 1625 O O . ALA A 1 217 ? 33.056 27.837 19.014 1.00 22.15 217 ALA A O 1
ATOM 1627 N N . ASP A 1 218 ? 32.415 27.995 21.153 1.00 23.55 218 ASP A N 1
ATOM 1628 C CA . ASP A 1 218 ? 32.405 29.469 21.148 1.00 24.21 218 ASP A CA 1
ATOM 1629 C C . ASP A 1 218 ? 33.886 29.894 21.095 1.00 23.41 218 ASP A C 1
ATOM 1630 O O . ASP A 1 218 ? 34.764 29.150 21.600 1.00 24.44 218 ASP A O 1
ATOM 1635 N N . PRO A 1 219 ? 34.192 31.052 20.478 1.00 22.38 219 PRO A N 1
ATOM 1636 C CA . PRO A 1 219 ? 35.630 31.405 20.358 1.00 21.78 219 PRO A CA 1
ATOM 1637 C C . PRO A 1 219 ? 36.319 31.751 21.682 1.00 21.04 219 PRO A C 1
ATOM 1638 O O . PRO A 1 219 ? 35.759 32.447 22.507 1.00 21.58 219 PRO A O 1
ATOM 1642 N N . ALA A 1 220 ? 37.559 31.326 21.834 1.00 20.23 220 ALA A N 1
ATOM 1643 C CA . ALA A 1 220 ? 38.295 31.576 23.031 1.00 19.32 220 ALA A CA 1
ATOM 1644 C C . ALA A 1 220 ? 39.013 32.922 22.915 1.00 19.69 220 ALA A C 1
ATOM 1645 O O . ALA A 1 220 ? 39.461 33.458 23.929 1.00 19.14 220 ALA A O 1
ATOM 1647 N N . ILE A 1 221 ? 39.133 33.429 21.677 1.00 18.66 221 ILE A N 1
ATOM 1648 C CA . ILE A 1 221 ? 39.791 34.703 21.335 1.00 18.09 221 ILE A CA 1
ATOM 1649 C C . ILE A 1 221 ? 38.802 35.330 20.314 1.00 18.88 221 ILE A C 1
ATOM 1650 O O . ILE A 1 221 ? 38.260 34.597 19.466 1.00 19.48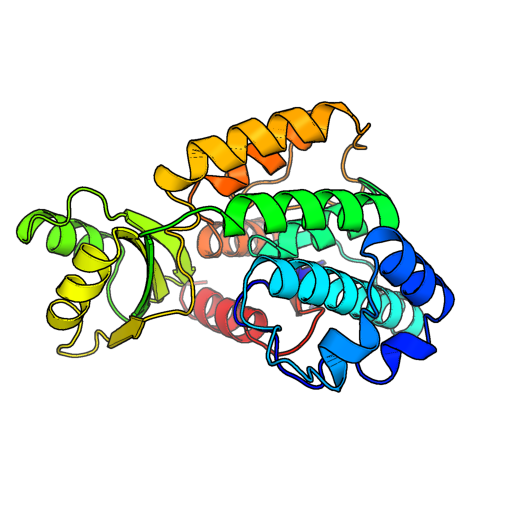 221 ILE A O 1
ATOM 1655 N N . PRO A 1 222 ? 38.487 36.648 20.453 1.00 18.11 222 PRO A N 1
ATOM 1656 C CA . PRO A 1 222 ? 37.441 37.275 19.609 1.00 18.23 222 PRO A CA 1
ATOM 1657 C C . PRO A 1 222 ? 37.751 37.108 18.113 1.00 18.12 222 PRO A C 1
ATOM 1658 O O . PRO A 1 222 ? 38.890 37.325 17.686 1.00 17.49 222 PRO A O 1
ATOM 1662 N N . VAL A 1 223 ? 36.762 36.694 17.334 1.00 17.52 223 VAL A N 1
ATOM 1663 C CA . VAL A 1 223 ? 36.967 36.545 15.886 1.00 17.53 223 VAL A CA 1
ATOM 1664 C C . VAL A 1 223 ? 36.019 37.522 15.231 1.00 17.46 223 VAL A C 1
ATOM 1665 O O . VAL A 1 223 ? 34.815 37.486 15.521 1.00 17.92 223 VAL A O 1
ATOM 1669 N N . ILE A 1 224 ? 36.541 38.424 14.404 1.00 17.84 224 ILE A N 1
ATOM 1670 C CA . ILE A 1 224 ? 35.669 39.451 13.773 1.00 18.09 224 ILE A CA 1
ATOM 1671 C C . ILE A 1 224 ? 35.041 38.871 12.530 1.00 17.12 224 ILE A C 1
ATOM 1672 O O . ILE A 1 224 ? 35.741 38.429 11.619 1.00 17.61 224 ILE A O 1
ATOM 1677 N N . SER A 1 225 ? 33.726 38.827 12.527 1.00 14.81 225 SER A N 1
ATOM 1678 C CA . SER A 1 225 ? 33.030 38.127 11.504 1.00 14.15 225 SER A CA 1
ATOM 1679 C C . SER A 1 225 ? 32.934 38.981 10.251 1.00 14.41 225 SER A C 1
ATOM 1680 O O . SER A 1 225 ? 32.621 40.160 10.331 1.00 14.78 225 SER A O 1
ATOM 1683 N N . ASN A 1 226 ? 33.132 38.376 9.104 1.00 14.77 226 ASN A N 1
ATOM 1684 C CA . ASN A 1 226 ? 33.040 39.018 7.815 1.00 15.18 226 ASN A CA 1
ATOM 1685 C C . ASN A 1 226 ? 31.668 39.586 7.517 1.00 15.50 226 ASN A C 1
ATOM 1686 O O . ASN A 1 226 ? 31.555 40.543 6.834 1.00 13.67 226 ASN A O 1
ATOM 1691 N N . VAL A 1 227 ? 30.641 38.931 8.033 1.00 17.44 227 VAL A N 1
ATOM 1692 C CA . VAL A 1 227 ? 29.230 39.299 7.727 1.00 17.49 227 VAL A CA 1
ATOM 1693 C C . VAL A 1 227 ? 28.861 40.578 8.447 1.00 19.22 227 VAL A C 1
ATOM 1694 O O . VAL A 1 227 ? 28.262 41.467 7.828 1.00 19.73 227 VAL A O 1
ATOM 1698 N N . SER A 1 228 ? 29.226 40.665 9.739 1.00 19.48 228 SER A N 1
ATOM 1699 C CA . SER A 1 228 ? 28.844 41.763 10.615 1.00 20.14 228 SER A CA 1
ATOM 1700 C C . SER A 1 228 ? 29.920 42.806 10.918 1.00 19.52 228 SER A C 1
ATOM 1701 O O . SER A 1 228 ? 29.638 43.851 11.513 1.00 19.18 228 SER A O 1
ATOM 1704 N N . ALA A 1 229 ? 31.159 42.508 10.569 1.00 19.20 229 ALA A N 1
ATOM 1705 C CA . ALA A 1 229 ? 32.248 43.360 10.946 1.00 18.89 229 ALA A CA 1
ATOM 1706 C C . ALA A 1 229 ? 32.317 43.499 12.477 1.00 19.05 229 ALA A C 1
ATOM 1707 O O . ALA A 1 229 ? 32.837 44.491 13.011 1.00 18.33 229 ALA A O 1
ATOM 1709 N N . ARG A 1 230 ? 31.823 42.485 13.190 1.00 18.63 230 ARG A N 1
ATOM 1710 C CA . ARG A 1 230 ? 31.837 42.518 14.651 1.00 18.26 230 ARG A CA 1
ATOM 1711 C C . ARG A 1 230 ? 32.209 41.121 15.184 1.00 18.87 230 ARG A C 1
ATOM 1712 O O . ARG A 1 230 ? 32.137 40.157 14.438 1.00 19.07 230 ARG A O 1
ATOM 1720 N N . PRO A 1 231 ? 32.588 41.007 16.432 1.00 18.08 231 PRO A N 1
ATOM 1721 C CA . PRO A 1 231 ? 32.880 39.715 17.020 1.00 18.52 231 PRO A CA 1
ATOM 1722 C C . PRO A 1 231 ? 31.741 38.670 16.873 1.00 20.57 231 PRO A C 1
ATOM 1723 O O . PRO A 1 231 ? 30.614 38.973 17.112 1.00 20.92 231 PRO A O 1
ATOM 1727 N N . TYR A 1 232 ? 32.078 37.473 16.439 1.00 20.89 232 TYR A N 1
ATOM 1728 C CA . TYR A 1 232 ? 31.216 36.321 16.499 1.00 21.95 232 TYR A CA 1
ATOM 1729 C C . TYR A 1 232 ? 30.522 36.203 17.864 1.00 24.32 232 TYR A C 1
ATOM 1730 O O . TYR A 1 232 ? 31.115 36.267 18.889 1.00 23.99 232 TYR A O 1
ATOM 1739 N N . GLU A 1 233 ? 29.223 36.058 17.856 1.00 26.81 233 GLU A N 1
ATOM 1740 C CA . GLU A 1 233 ? 28.504 35.965 19.087 1.00 29.83 233 GLU A CA 1
ATOM 1741 C C . GLU A 1 233 ? 28.646 34.584 19.657 1.00 30.76 233 GLU A C 1
ATOM 1742 O O . GLU A 1 233 ? 28.862 33.690 18.950 1.00 30.99 233 GLU A O 1
ATOM 1748 N N . ASN A 1 234 ? 28.507 34.413 20.944 1.00 31.77 234 ASN A N 1
ATOM 1749 C CA . ASN A 1 234 ? 28.441 33.087 21.483 1.00 33.66 234 ASN A CA 1
ATOM 1750 C C . ASN A 1 234 ? 27.148 32.452 21.011 1.00 34.60 234 ASN A C 1
ATOM 1751 O O . ASN A 1 234 ? 26.129 33.080 20.975 1.00 35.64 234 ASN A O 1
ATOM 1756 N N . GLY A 1 235 ? 27.237 31.233 20.555 1.00 35.31 235 GLY A N 1
ATOM 1757 C CA . GLY A 1 235 ? 26.120 30.583 19.944 1.00 36.17 235 GLY A CA 1
ATOM 1758 C C . GLY A 1 235 ? 25.798 30.859 18.505 1.00 36.16 235 GLY A C 1
ATOM 1759 O O . GLY A 1 235 ? 24.962 30.215 17.979 1.00 36.49 235 GLY A O 1
ATOM 1760 N N . ARG A 1 236 ? 26.451 31.791 17.848 1.00 36.55 236 ARG A N 1
ATOM 1761 C CA . ARG A 1 236 ? 26.105 32.070 16.479 1.00 36.94 236 ARG A CA 1
ATOM 1762 C C . ARG A 1 236 ? 27.201 31.755 15.518 1.00 36.43 236 ARG A C 1
ATOM 1763 O O . ARG A 1 236 ? 27.252 32.282 14.437 1.00 37.07 236 ARG A O 1
ATOM 1771 N N . VAL A 1 237 ? 28.086 30.888 15.911 1.00 35.87 237 VAL A N 1
ATOM 1772 C CA . VAL A 1 237 ? 29.208 30.557 15.062 1.00 34.71 237 VAL A CA 1
ATOM 1773 C C . VAL A 1 237 ? 28.782 29.934 13.757 1.00 35.47 237 VAL A C 1
ATOM 1774 O O . VAL A 1 237 ? 29.116 30.409 12.739 1.00 35.89 237 VAL A O 1
ATOM 1778 N N . SER A 1 238 ? 28.032 28.860 13.792 1.00 36.50 238 SER A N 1
ATOM 1779 C CA . SER A 1 238 ? 27.569 28.287 12.563 1.00 37.14 238 SER A CA 1
ATOM 1780 C C . SER A 1 238 ? 26.684 29.227 11.844 1.00 36.98 238 SER A C 1
ATOM 1781 O O . SER A 1 238 ? 26.723 29.313 10.668 1.00 36.25 238 SER A O 1
ATOM 1784 N N . GLU A 1 239 ? 25.867 29.959 12.548 1.00 38.03 239 GLU A N 1
ATOM 1785 C CA . GLU A 1 239 ? 25.085 30.979 11.889 1.00 39.99 239 GLU A CA 1
ATOM 1786 C C . GLU A 1 239 ? 25.980 31.947 11.092 1.00 39.78 239 GLU A C 1
ATOM 1787 O O . GLU A 1 239 ? 25.777 32.152 9.913 1.00 40.57 239 GLU A O 1
ATOM 1793 N N . GLY A 1 240 ? 26.998 32.501 11.731 1.00 38.85 240 GLY A N 1
ATOM 1794 C CA . GLY A 1 240 ? 27.852 33.486 11.114 1.00 37.72 240 GLY A CA 1
ATOM 1795 C C . GLY A 1 240 ? 28.608 32.948 9.966 1.00 37.66 240 GLY A C 1
ATOM 1796 O O . GLY A 1 240 ? 28.845 33.593 8.987 1.00 37.95 240 GLY A O 1
ATOM 1797 N N . LEU A 1 241 ? 28.954 31.698 10.094 1.00 36.70 241 LEU A N 1
ATOM 1798 C CA . LEU A 1 241 ? 29.801 31.047 9.158 1.00 35.55 241 LEU A CA 1
ATOM 1799 C C . LEU A 1 241 ? 29.053 30.819 7.900 1.00 35.60 241 LEU A C 1
ATOM 1800 O O . LEU A 1 241 ? 29.570 30.961 6.853 1.00 35.35 241 LEU A O 1
ATOM 1805 N N . ALA A 1 242 ? 27.796 30.451 8.034 1.00 36.63 242 ALA A N 1
ATOM 1806 C CA . ALA A 1 242 ? 26.972 30.117 6.893 1.00 37.07 242 ALA A CA 1
ATOM 1807 C C . ALA A 1 242 ? 26.535 31.363 6.167 1.00 37.21 242 ALA A C 1
ATOM 1808 O O . ALA A 1 242 ? 26.632 31.463 4.995 1.00 38.65 242 ALA A O 1
ATOM 1810 N N . GLN A 1 243 ? 26.037 32.329 6.873 1.00 36.09 243 GLN A N 1
ATOM 1811 C CA . GLN A 1 243 ? 25.647 33.556 6.255 1.00 35.16 243 GLN A CA 1
ATOM 1812 C C . GLN A 1 243 ? 26.773 34.222 5.461 1.00 32.74 243 GLN A C 1
ATOM 1813 O O . GLN A 1 243 ? 26.535 34.882 4.504 1.00 32.34 243 GLN A O 1
ATOM 1819 N N . GLN A 1 244 ? 27.997 33.977 5.872 1.00 30.80 244 GLN A N 1
ATOM 1820 C CA . GLN A 1 244 ? 29.194 34.518 5.243 1.00 29.45 244 GLN A CA 1
ATOM 1821 C C . GLN A 1 244 ? 29.230 34.377 3.714 1.00 28.43 244 GLN A C 1
ATOM 1822 O O . GLN A 1 244 ? 29.573 35.276 3.029 1.00 27.31 244 GLN A O 1
ATOM 1828 N N . ILE A 1 245 ? 28.826 33.217 3.222 1.00 26.18 245 ILE A N 1
ATOM 1829 C CA . ILE A 1 245 ? 28.889 32.831 1.835 1.00 24.06 245 ILE A CA 1
ATOM 1830 C C . ILE A 1 245 ? 28.104 33.678 0.846 1.00 23.61 245 ILE A C 1
ATOM 1831 O O . ILE A 1 245 ? 28.561 33.926 -0.215 1.00 21.97 245 ILE A O 1
ATOM 1836 N N . ALA A 1 246 ? 26.911 34.096 1.207 1.00 23.58 246 ALA A N 1
ATOM 1837 C CA . ALA A 1 246 ? 26.118 34.903 0.322 1.00 23.84 246 ALA A CA 1
ATOM 1838 C C . ALA A 1 246 ? 26.099 36.407 0.634 1.00 24.23 246 ALA A C 1
ATOM 1839 O O . ALA A 1 246 ? 25.397 37.145 0.016 1.00 23.88 246 ALA A O 1
ATOM 1841 N N . SER A 1 247 ? 26.914 36.819 1.586 1.00 23.82 247 SER A N 1
ATOM 1842 C CA . SER A 1 247 ? 26.948 38.166 2.085 1.00 22.91 247 SER A CA 1
ATOM 1843 C C . SER A 1 247 ? 28.232 38.850 1.682 1.00 22.00 247 SER A C 1
ATOM 1844 O O . SER A 1 247 ? 29.184 38.210 1.490 1.00 22.61 247 SER A O 1
ATOM 1847 N N . PRO A 1 248 ? 28.266 40.161 1.581 1.00 20.48 248 PRO A N 1
ATOM 1848 C CA . PRO A 1 248 ? 29.575 40.804 1.306 1.00 18.82 248 PRO A CA 1
ATOM 1849 C C . PRO A 1 248 ? 30.572 40.690 2.450 1.00 17.53 248 PRO A C 1
ATOM 1850 O O . PRO A 1 248 ? 30.212 40.600 3.629 1.00 19.14 248 PRO A O 1
ATOM 1854 N N . VAL A 1 249 ? 31.823 40.668 2.094 1.00 16.36 249 VAL A N 1
ATOM 1855 C CA . VAL A 1 249 ? 32.873 40.512 3.064 1.00 16.78 249 VAL A CA 1
ATOM 1856 C C . VAL A 1 249 ? 33.187 41.907 3.522 1.00 17.57 249 VAL A C 1
ATOM 1857 O O . VAL A 1 249 ? 33.595 42.782 2.712 1.00 18.25 249 VAL A O 1
ATOM 1861 N N . ARG A 1 250 ? 33.032 42.148 4.811 1.00 17.50 250 ARG A N 1
ATOM 1862 C CA . ARG A 1 250 ? 33.190 43.541 5.263 1.00 17.51 250 ARG A CA 1
ATOM 1863 C C . ARG A 1 250 ? 34.523 43.718 5.917 1.00 16.89 250 ARG A C 1
ATOM 1864 O O . ARG A 1 250 ? 34.623 44.014 7.116 1.00 17.15 250 ARG A O 1
ATOM 1872 N N . TRP A 1 251 ? 35.551 43.593 5.111 1.00 16.82 251 TRP A N 1
ATOM 1873 C CA . TRP A 1 251 ? 36.908 43.695 5.520 1.00 16.58 251 TRP A CA 1
ATOM 1874 C C . TRP A 1 251 ? 37.355 45.019 6.129 1.00 17.87 251 TRP A C 1
ATOM 1875 O O . TRP A 1 251 ? 37.916 45.018 7.195 1.00 19.17 251 TRP A O 1
ATOM 1886 N N . CYS A 1 252 ? 37.118 46.117 5.424 1.00 19.48 252 CYS A N 1
ATOM 1887 C CA . CYS A 1 252 ? 37.435 47.459 5.843 1.00 19.14 252 CYS A CA 1
ATOM 1888 C C . CYS A 1 252 ? 36.839 47.804 7.188 1.00 19.32 252 CYS A C 1
ATOM 1889 O O . CYS A 1 252 ? 37.511 48.248 8.044 1.00 18.50 252 CYS A O 1
ATOM 1892 N N . GLU A 1 253 ? 35.552 47.574 7.328 1.00 20.11 253 GLU A N 1
ATOM 1893 C CA . GLU A 1 253 ? 34.818 47.782 8.554 1.00 19.29 253 GLU A CA 1
ATOM 1894 C C . GLU A 1 253 ? 35.283 46.878 9.663 1.00 19.05 253 GLU A C 1
ATOM 1895 O O . GLU A 1 253 ? 35.196 47.210 10.763 1.00 19.07 253 GLU A O 1
ATOM 1901 N N . SER A 1 254 ? 35.783 45.721 9.351 1.00 18.84 254 SER A N 1
ATOM 1902 C CA . SER A 1 254 ? 36.276 44.827 10.369 1.00 18.24 254 SER A CA 1
ATOM 1903 C C . SER A 1 254 ? 37.583 45.330 10.951 1.00 18.06 254 SER A C 1
ATOM 1904 O O . SER A 1 254 ? 37.741 45.412 12.106 1.00 19.08 254 SER A O 1
ATOM 1907 N N . ILE A 1 255 ? 38.512 45.657 10.100 1.00 18.72 255 ILE A N 1
ATOM 1908 C CA . ILE A 1 255 ? 39.721 46.315 10.483 1.00 18.65 255 ILE A CA 1
ATOM 1909 C C . ILE A 1 255 ? 39.447 47.591 11.260 1.00 20.27 255 ILE A C 1
ATOM 1910 O O . ILE A 1 255 ? 39.933 47.753 12.325 1.00 21.82 255 ILE A O 1
ATOM 1915 N N . ARG A 1 256 ? 38.673 48.490 10.695 1.00 19.71 256 ARG A N 1
ATOM 1916 C CA . ARG A 1 256 ? 38.281 49.746 11.376 1.00 20.37 256 ARG A CA 1
ATOM 1917 C C . ARG A 1 256 ? 37.634 49.505 12.768 1.00 21.45 256 ARG A C 1
ATOM 1918 O O . ARG A 1 256 ? 37.868 50.255 13.734 1.00 22.54 256 ARG A O 1
ATOM 1926 N N . TYR A 1 257 ? 36.835 48.441 12.890 1.00 20.97 257 TYR A N 1
ATOM 1927 C CA . TYR A 1 257 ? 36.317 48.091 14.187 1.00 20.33 257 TYR A CA 1
ATOM 1928 C C . TYR A 1 257 ? 37.480 47.768 15.124 1.00 19.82 257 TYR A C 1
ATOM 1929 O O . TYR A 1 257 ? 37.450 48.165 16.273 1.00 19.80 257 TYR A O 1
ATOM 1938 N N . LEU A 1 258 ? 38.504 47.067 14.649 1.00 19.00 258 LEU A N 1
ATOM 1939 C CA . LEU A 1 258 ? 39.637 46.783 15.530 1.00 19.81 258 LEU A CA 1
ATOM 1940 C C . LEU A 1 258 ? 40.397 48.021 15.894 1.00 20.57 258 LEU A C 1
ATOM 1941 O O . LEU A 1 258 ? 40.798 48.142 17.046 1.00 20.58 258 LEU A O 1
ATOM 1946 N N . LEU A 1 259 ? 40.613 48.921 14.926 1.00 21.40 259 LEU A N 1
ATOM 1947 C CA . LEU A 1 259 ? 41.326 50.188 15.196 1.00 23.52 259 LEU A CA 1
ATOM 1948 C C . LEU A 1 259 ? 40.653 51.031 16.298 1.00 24.49 259 LEU A C 1
ATOM 1949 O O . LEU A 1 259 ? 41.333 51.503 17.207 1.00 24.97 259 LEU A O 1
ATOM 1954 N N . ALA A 1 260 ? 39.320 51.181 16.214 1.00 25.41 260 ALA A N 1
ATOM 1955 C CA . ALA A 1 260 ? 38.494 51.889 17.227 1.00 25.31 260 ALA A CA 1
ATOM 1956 C C . ALA A 1 260 ? 38.474 51.187 18.593 1.00 25.60 260 ALA A C 1
ATOM 1957 O O . ALA A 1 260 ? 38.518 51.831 19.643 1.00 25.99 260 ALA A O 1
ATOM 1959 N N . LEU A 1 261 ? 38.424 49.867 18.590 1.00 26.11 261 LEU A N 1
ATOM 1960 C CA . LEU A 1 261 ? 38.514 49.153 19.847 1.00 27.04 261 LEU A CA 1
ATOM 1961 C C . LEU A 1 261 ? 39.863 49.376 20.582 1.00 27.62 261 LEU A C 1
ATOM 1962 O O . LEU A 1 261 ? 39.883 49.614 21.805 1.00 28.83 261 LEU A O 1
ATOM 1967 N N . ALA A 1 262 ? 40.971 49.299 19.876 1.00 27.52 262 ALA A N 1
ATOM 1968 C CA . ALA A 1 262 ? 42.270 49.556 20.444 1.00 27.91 262 ALA A CA 1
ATOM 1969 C C . ALA A 1 262 ? 42.340 50.930 21.070 1.00 28.89 262 ALA A C 1
ATOM 1970 O O . ALA A 1 262 ? 42.881 51.104 22.102 1.00 27.42 262 ALA A O 1
ATOM 1972 N N . ALA A 1 263 ? 41.753 51.892 20.399 1.00 29.78 263 ALA A N 1
ATOM 1973 C CA . ALA A 1 263 ? 41.810 53.254 20.828 1.00 31.25 263 ALA A CA 1
ATOM 1974 C C . ALA A 1 263 ? 40.990 53.473 22.098 1.00 32.15 263 ALA A C 1
ATOM 1975 O O . ALA A 1 263 ? 41.456 54.076 23.035 1.00 32.27 263 ALA A O 1
ATOM 1977 N N . GLU A 1 264 ? 39.797 52.943 22.109 1.00 33.21 264 GLU A N 1
ATOM 1978 C CA . GLU A 1 264 ? 38.942 52.999 23.254 1.00 35.67 264 GLU A CA 1
ATOM 1979 C C . GLU A 1 264 ? 39.671 52.459 24.459 1.00 35.21 264 GLU A C 1
ATOM 1980 O O . GLU A 1 264 ? 39.548 52.967 25.516 1.00 36.92 264 GLU A O 1
ATOM 1986 N N . ARG A 1 265 ? 40.421 51.412 24.281 1.00 33.98 265 ARG A N 1
ATOM 1987 C CA . ARG A 1 265 ? 41.226 50.887 25.321 1.00 33.04 265 ARG A CA 1
ATOM 1988 C C . ARG A 1 265 ? 42.574 51.578 25.492 1.00 33.01 265 ARG A C 1
ATOM 1989 O O . ARG A 1 265 ? 43.344 51.086 26.194 1.00 33.87 265 ARG A O 1
ATOM 1997 N N . GLY A 1 266 ? 42.856 52.685 24.842 1.00 32.82 266 GLY A N 1
ATOM 1998 C CA . GLY A 1 266 ? 44.168 53.281 24.889 1.00 32.42 266 GLY A CA 1
ATOM 1999 C C . GLY A 1 266 ? 45.335 52.353 24.636 1.00 32.87 266 GLY A C 1
ATOM 2000 O O . GLY A 1 266 ? 46.314 52.387 25.325 1.00 32.98 266 GLY A O 1
ATOM 2001 N N . GLU A 1 267 ? 45.234 51.492 23.654 1.00 31.29 267 GLU A N 1
ATOM 2002 C CA . GLU A 1 267 ? 46.306 50.589 23.402 1.00 30.79 267 GLU A CA 1
ATOM 2003 C C . GLU A 1 267 ? 46.706 50.716 21.972 1.00 29.30 267 GLU A C 1
ATOM 2004 O O . GLU A 1 267 ? 45.946 51.139 21.178 1.00 29.72 267 GLU A O 1
ATOM 2010 N N . ALA A 1 268 ? 47.911 50.342 21.641 1.00 27.70 268 ALA A N 1
ATOM 2011 C CA . ALA A 1 268 ? 48.280 50.286 20.258 1.00 26.26 268 ALA A CA 1
ATOM 2012 C C . ALA A 1 268 ? 47.845 48.944 19.680 1.00 25.02 268 ALA A C 1
ATOM 2013 O O . ALA A 1 268 ? 47.532 48.055 20.392 1.00 26.02 268 ALA A O 1
ATOM 2015 N N . ILE A 1 269 ? 47.815 48.839 18.378 1.00 22.78 269 ILE A N 1
ATOM 2016 C CA . ILE A 1 269 ? 47.392 47.606 17.697 1.00 19.70 269 ILE A CA 1
ATOM 2017 C C . ILE A 1 269 ? 48.244 47.296 16.441 1.00 19.87 269 ILE A C 1
ATOM 2018 O O . ILE A 1 269 ? 48.552 4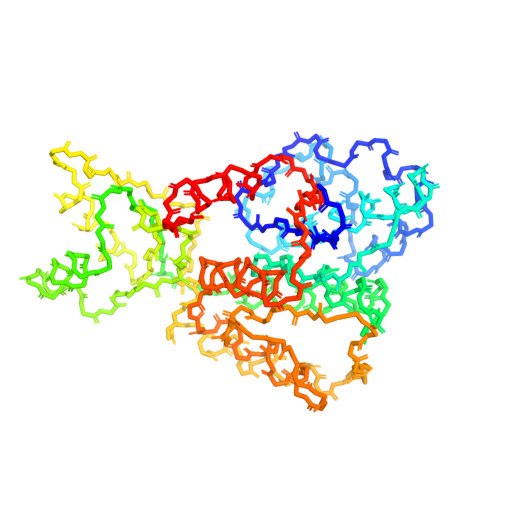8.170 15.630 1.00 18.91 269 ILE A O 1
ATOM 2023 N N . GLU A 1 270 ? 48.674 46.047 16.338 1.00 18.70 270 GLU A N 1
ATOM 2024 C CA . GLU A 1 270 ? 49.370 45.572 15.136 1.00 18.37 270 GLU A CA 1
ATOM 2025 C C . GLU A 1 270 ? 48.622 44.373 14.513 1.00 16.61 270 GLU A C 1
ATOM 2026 O O . GLU A 1 270 ? 47.807 43.733 15.179 1.00 16.21 270 GLU A O 1
ATOM 2032 N N . PHE A 1 271 ? 48.960 44.064 13.267 1.00 16.36 271 PHE A N 1
ATOM 2033 C CA . PHE A 1 271 ? 48.306 43.058 12.427 1.00 16.46 271 PHE A CA 1
ATOM 2034 C C . PHE A 1 271 ? 49.312 42.098 11.816 1.00 17.73 271 PHE A C 1
ATOM 2035 O O . PHE A 1 271 ? 50.222 42.468 11.055 1.00 19.02 271 PHE A O 1
ATOM 2043 N N . THR A 1 272 ? 49.174 40.837 12.146 1.00 18.73 272 THR A N 1
ATOM 2044 C CA . THR A 1 272 ? 50.148 39.903 11.670 1.00 18.47 272 THR A CA 1
ATOM 2045 C C . THR A 1 272 ? 49.463 38.986 10.661 1.00 17.90 272 THR A C 1
ATOM 2046 O O . THR A 1 272 ? 48.577 38.228 11.050 1.00 17.04 272 THR A O 1
ATOM 2050 N N . GLU A 1 273 ? 49.892 39.053 9.397 1.00 15.60 273 GLU A N 1
ATOM 2051 C CA . GLU A 1 273 ? 49.331 38.226 8.366 1.00 15.81 273 GLU A CA 1
ATOM 2052 C C . GLU A 1 273 ? 49.952 36.873 8.427 1.00 17.16 273 GLU A C 1
ATOM 2053 O O . GLU A 1 273 ? 51.204 36.731 8.292 1.00 16.45 273 GLU A O 1
ATOM 2059 N N . LEU A 1 274 ? 49.094 35.865 8.632 1.00 16.23 274 LEU A N 1
ATOM 2060 C CA . LEU A 1 274 ? 49.597 34.502 8.695 1.00 16.02 274 LEU A CA 1
ATOM 2061 C C . LEU A 1 274 ? 49.156 33.636 7.484 1.00 16.58 274 LEU A C 1
ATOM 2062 O O . LEU A 1 274 ? 48.035 33.141 7.417 1.00 15.57 274 LEU A O 1
ATOM 2067 N N . GLY A 1 275 ? 50.047 33.466 6.534 1.00 16.72 275 GLY A N 1
ATOM 2068 C CA . GLY A 1 275 ? 49.738 32.692 5.341 1.00 18.73 275 GLY A CA 1
ATOM 2069 C C . GLY A 1 275 ? 50.596 33.179 4.205 1.00 19.92 275 GLY A C 1
ATOM 2070 O O . GLY A 1 275 ? 51.461 34.029 4.435 1.00 20.03 275 GLY A O 1
ATOM 2071 N N . HIS A 1 276 ? 50.377 32.686 2.990 1.00 19.94 276 HIS A N 1
ATOM 2072 C CA . HIS A 1 276 ? 51.296 33.051 1.898 1.00 21.99 276 HIS A CA 1
ATOM 2073 C C . HIS A 1 276 ? 50.966 34.459 1.404 1.00 22.17 276 HIS A C 1
ATOM 2074 O O . HIS A 1 276 ? 49.795 34.818 1.262 1.00 22.94 276 HIS A O 1
ATOM 2081 N N . GLY A 1 277 ? 51.997 35.254 1.152 1.00 22.06 277 GLY A N 1
ATOM 2082 C CA . GLY A 1 277 ? 51.845 36.582 0.531 1.00 22.32 277 GLY A CA 1
ATOM 2083 C C . GLY A 1 277 ? 51.619 37.693 1.541 1.00 22.61 277 GLY A C 1
ATOM 2084 O O . GLY A 1 277 ? 51.573 37.443 2.755 1.00 22.22 277 GLY A O 1
ATOM 2085 N N . ASP A 1 278 ? 51.452 38.914 1.038 1.00 22.65 278 ASP A N 1
ATOM 2086 C CA . ASP A 1 278 ? 51.182 40.084 1.888 1.00 23.61 278 ASP A CA 1
ATOM 2087 C C . ASP A 1 278 ? 49.886 40.825 1.480 1.00 22.25 278 ASP A C 1
ATOM 2088 O O . ASP A 1 278 ? 49.762 42.042 1.668 1.00 20.87 278 ASP A O 1
ATOM 2093 N N . VAL A 1 279 ? 48.915 40.079 0.933 1.00 21.70 279 VAL A N 1
ATOM 2094 C CA . VAL A 1 279 ? 47.667 40.709 0.505 1.00 20.73 279 VAL A CA 1
ATOM 2095 C C . VAL A 1 279 ? 47.015 41.538 1.634 1.00 19.93 279 VAL A C 1
ATOM 2096 O O . VAL A 1 279 ? 46.711 42.674 1.414 1.00 19.45 279 VAL A O 1
ATOM 2100 N N . LEU A 1 280 ? 46.859 40.993 2.845 1.00 19.29 280 LEU A N 1
ATOM 2101 C CA . LEU A 1 280 ? 46.101 41.702 3.880 1.00 17.87 280 LEU A CA 1
ATOM 2102 C C . LEU A 1 280 ? 46.962 42.780 4.519 1.00 17.76 280 LEU A C 1
ATOM 2103 O O . LEU A 1 280 ? 46.454 43.803 4.941 1.00 18.10 280 LEU A O 1
ATOM 2108 N N . THR A 1 281 ? 48.261 42.527 4.619 1.00 17.58 281 THR A N 1
ATOM 2109 C CA . THR A 1 281 ? 49.221 43.509 5.121 1.00 17.42 281 THR A CA 1
ATOM 2110 C C . THR A 1 281 ? 49.029 44.822 4.391 1.00 17.98 281 THR A C 1
ATOM 2111 O O . THR A 1 281 ? 48.960 45.860 5.024 1.00 17.19 281 THR A O 1
ATOM 2115 N N . ARG A 1 282 ? 48.939 44.760 3.056 1.00 19.72 282 ARG A N 1
ATOM 2116 C CA . ARG A 1 282 ? 48.810 45.967 2.227 1.00 20.48 282 ARG A CA 1
ATOM 2117 C C . ARG A 1 282 ? 47.451 46.591 2.378 1.00 20.07 282 ARG A C 1
ATOM 2118 O O . ARG A 1 282 ? 47.326 47.799 2.272 1.00 20.11 282 ARG A O 1
ATOM 2126 N N . LEU A 1 283 ? 46.420 45.772 2.600 1.00 19.37 283 LEU A N 1
ATOM 2127 C CA . LEU A 1 283 ? 45.053 46.318 2.825 1.00 18.93 283 LEU A CA 1
ATOM 2128 C C . LEU A 1 283 ? 44.992 47.072 4.125 1.00 19.30 283 LEU A C 1
ATOM 2129 O O . LEU A 1 283 ? 44.409 48.156 4.179 1.00 18.82 283 LEU A O 1
ATOM 2134 N N . VAL A 1 284 ? 45.612 46.519 5.163 1.00 20.10 284 VAL A N 1
ATOM 2135 C CA . VAL A 1 284 ? 45.626 47.169 6.453 1.00 21.45 284 VAL A CA 1
ATOM 2136 C C . VAL A 1 284 ? 46.410 48.497 6.398 1.00 22.59 284 VAL A C 1
ATOM 2137 O O . VAL A 1 284 ? 45.947 49.504 6.943 1.00 22.83 284 VAL A O 1
ATOM 2141 N N . HIS A 1 285 ? 47.551 48.534 5.711 1.00 23.56 285 HIS A N 1
ATOM 2142 C CA . HIS A 1 285 ? 48.273 49.815 5.602 1.00 24.74 285 HIS A CA 1
ATOM 2143 C C . HIS A 1 285 ? 47.367 50.884 4.990 1.00 24.23 285 HIS A C 1
ATOM 2144 O O . HIS A 1 285 ? 47.314 52.023 5.481 1.00 25.05 285 HIS A O 1
ATOM 2151 N N . THR A 1 286 ? 46.615 50.494 3.966 1.00 24.02 286 THR A N 1
ATOM 2152 C CA . THR A 1 286 ? 45.778 51.449 3.214 1.00 23.21 286 THR A CA 1
ATOM 2153 C C . THR A 1 286 ? 44.601 51.950 4.032 1.00 23.04 286 THR A C 1
ATOM 2154 O O . THR A 1 286 ? 44.362 53.153 4.098 1.00 23.80 286 THR A O 1
ATOM 2158 N N . ILE A 1 287 ? 43.952 51.057 4.725 1.00 22.70 287 ILE A N 1
ATOM 2159 C CA . ILE A 1 287 ? 42.926 51.352 5.666 1.00 22.59 287 ILE A CA 1
ATOM 2160 C C . ILE A 1 287 ? 43.380 52.346 6.720 1.00 24.77 287 ILE A C 1
ATOM 2161 O O . ILE A 1 287 ? 42.761 53.340 6.905 1.00 25.15 287 ILE A O 1
ATOM 2166 N N . ARG A 1 288 ? 44.487 52.063 7.385 1.00 26.67 288 ARG A N 1
ATOM 2167 C CA . ARG A 1 288 ? 45.062 52.939 8.395 1.00 29.48 288 ARG A CA 1
ATOM 2168 C C . ARG A 1 288 ? 45.471 54.323 7.869 1.00 31.05 288 ARG A C 1
ATOM 2169 O O . ARG A 1 288 ? 45.263 55.286 8.508 1.00 29.92 288 ARG A O 1
ATOM 2177 N N . ARG A 1 289 ? 46.024 54.394 6.688 1.00 34.39 289 ARG A N 1
ATOM 2178 C CA . ARG A 1 289 ? 46.370 55.654 6.088 1.00 38.01 289 ARG A CA 1
ATOM 2179 C C . ARG A 1 289 ? 45.143 56.503 5.836 1.00 39.77 289 ARG A C 1
ATOM 2180 O O . ARG A 1 289 ? 45.183 57.679 5.971 1.00 39.71 289 ARG A O 1
ATOM 2188 N N . GLN A 1 290 ? 44.058 55.864 5.465 1.00 42.56 290 GLN A N 1
ATOM 2189 C CA . GLN A 1 290 ? 42.771 56.493 5.329 1.00 45.70 290 GLN A CA 1
ATOM 2190 C C . GLN A 1 290 ? 42.239 56.434 6.764 1.00 47.68 290 GLN A C 1
ATOM 2191 O O . GLN A 1 290 ? 42.964 56.164 7.639 1.00 48.48 290 GLN A O 1
ATOM 2197 N N . THR A 1 291 ? 41.020 56.746 7.079 1.00 50.63 291 THR A N 1
ATOM 2198 C CA . THR A 1 291 ? 40.680 56.656 8.504 1.00 53.60 291 THR A CA 1
ATOM 2199 C C . THR A 1 291 ? 41.440 57.635 9.435 1.00 56.03 291 THR A C 1
ATOM 2200 O O . THR A 1 291 ? 42.297 57.238 10.221 1.00 55.68 291 THR A O 1
ATOM 2204 N N . PRO A 1 292 ? 41.067 58.905 9.379 1.00 58.39 292 PRO A N 1
ATOM 2205 C CA . PRO A 1 292 ? 41.861 59.962 10.013 1.00 59.80 292 PRO A CA 1
ATOM 2206 C C . PRO A 1 292 ? 41.937 59.686 11.515 1.00 61.00 292 PRO A C 1
ATOM 2207 O O . PRO A 1 292 ? 40.969 59.157 12.106 1.00 61.09 292 PRO A O 1
ATOM 2211 N N . ALA A 1 293 ? 43.089 60.013 12.109 1.00 62.05 293 ALA A N 1
ATOM 2212 C CA . ALA A 1 293 ? 43.431 59.504 13.431 1.00 62.77 293 ALA A CA 1
ATOM 2213 C C . ALA A 1 293 ? 44.181 60.511 14.310 1.00 63.24 293 ALA A C 1
ATOM 2214 O O . ALA A 1 293 ? 44.797 60.133 15.318 1.00 63.49 293 ALA A O 1
#

Foldseek 3Di:
DFAEEEEAEAQPQADAQWCPCLCVVPVVLQVLLCVLVVHRLNCCRHPVPVVCCLQQLNVLLNRLSQLQSLVVVCCVPVVDAHQEYEYFLSRLLVSLCSQVQDDSNVSSNLRNLLSVLQNVQAFKWKKKKFADAQVVLVVLCVVVVVVQKHWAEDQARGITMMMGGPVSLVVCQVVQDDDPMHMGTGRDRGRWQAPSCVVSLVVSLVVCVVDRTAQGNRFYQQQQHLHTDDGPCVSVSSSNSTNHHGYNLSNLVVVCVVCVVVVHDYDYDYRTGDCVNVVSSVRSVVPDDD

Radius of gyration: 18.38 Å; Cα contacts (8 Å, |Δi|>4): 592; chains: 1; bounding box: 38×48×45 Å